Protein AF-A0A8T4R2M8-F1 (afdb_monomer_lite)

Radius of gyration: 20.18 Å; chains: 1; bounding box: 50×47×53 Å

Foldseek 3Di:
DDWDDQPPFIAAADDPVLLVVLVVVVVVVVVVLLVVQQPDWFAFPVGDIDGRSRLLVVLVCLVVQQPDVDVDRQALVNLVRSLVRLVVVCVVPVLQLVSLLSNLLNLLSNLVVLLCVLLVCLLCCVPDPVSVVSLVVSLVSLVSSLVSLVSSLVSLVVVLVPDDPSNVQSCLQVVLSSLLSNLLSLLVSLLSLQSSHNDPVRCPPPVNLVSSVVSLVSSLVSLRCCRVPGHHSHPLSVLVSLLSNLSSQLSVWDVCLVVSLSSLVVSCVPNPPDPSSVVSNVLSVVRNPDPPRDPVSSND

Sequence (300 aa):
MHTLTFIDLEARVLDEPEKEKAIKLIIAEADKRTEQMRSITLHTNKGDIVDGAEIFVIAQGIDDTLNSYSPKPFEFEGVLTTVDVMNQLAQLDPAFYDYPFLNGKNLLAAVEIKEIEVINNRENLSTDNNLIYLKKRILGCYDEIENYLKKATELFDKFTDSLDEEGKELMKTYRTRIKSSLAQMYRRKAFFTLRSTPTPEEATQLENLAEILKLTRISVDLHREIFQNEIFLDDYEAAGTLANLANALKMYGAQDGMKGLKYYEEAKKICGPHPFIEEGIAVYKILSSSDDNSYMGLLH

pLDDT: mean 88.22, std 12.83, range [39.22, 98.62]

Secondary structure (DSSP, 8-state):
-EEEEETTEEEEE--HHHHHHHHHHHHHHHHHHHHHHTT-EEE-TT--EEEHHHHHHHHHHHHHHHHTT-SSPPPHHHHHHHHHHHHHHHHHSTT-THHHHHHHHHHHHHHHHHHHHHHHTGGGTTT-HHHHHHHHHHHHHHHHHHHHHHHHHHHHHHHHHTS-HHHHHHHHHHHHHHHHHHHHHHHHHHHHHHHT-SSHHHHTSHHHHHHHHHHHHHHHHHHHHHHHH--BSSHHHHHHHHHHHHHHGGGG-HHHHHHHHHHHHHHHHHH-S-HHHHHHHHHHHHHHH-S--SGGGG--

Structure (mmCIF, N/CA/C/O backbone):
data_AF-A0A8T4R2M8-F1
#
_entry.id   AF-A0A8T4R2M8-F1
#
loop_
_atom_site.group_PDB
_atom_site.id
_atom_site.type_symbol
_atom_site.label_atom_id
_atom_site.label_alt_id
_atom_site.label_comp_id
_atom_site.label_asym_id
_atom_site.label_entity_id
_atom_site.label_seq_id
_atom_site.pdbx_PDB_ins_code
_atom_site.Cartn_x
_atom_site.Cartn_y
_atom_site.Cartn_z
_atom_site.occupancy
_atom_site.B_iso_or_equiv
_atom_site.auth_seq_id
_atom_site.auth_comp_id
_atom_site.auth_asym_id
_atom_site.auth_atom_id
_atom_site.pdbx_PDB_model_num
ATOM 1 N N . MET A 1 1 ? -20.909 -12.136 5.544 1.00 94.56 1 MET A N 1
ATOM 2 C CA . MET A 1 1 ? -19.719 -12.196 4.685 1.00 94.56 1 MET A CA 1
ATOM 3 C C . MET A 1 1 ? -20.023 -13.108 3.516 1.00 94.56 1 MET A C 1
ATOM 5 O O . MET A 1 1 ? -20.695 -14.122 3.713 1.00 94.56 1 MET A O 1
ATOM 9 N N . HIS A 1 2 ? -19.491 -12.810 2.336 1.00 96.69 2 HIS A N 1
ATOM 10 C CA . HIS A 1 2 ? -19.584 -13.672 1.161 1.00 96.69 2 HIS A CA 1
ATOM 11 C C . HIS A 1 2 ? -18.201 -13.911 0.537 1.00 96.69 2 HIS A C 1
ATOM 13 O O . HIS A 1 2 ? -17.205 -13.310 0.940 1.00 96.69 2 HIS A O 1
ATOM 19 N N . THR A 1 3 ? -18.131 -14.833 -0.425 1.00 97.50 3 THR A N 1
ATOM 20 C CA . THR A 1 3 ? -16.883 -15.206 -1.100 1.00 97.50 3 THR A CA 1
ATOM 21 C C . THR A 1 3 ? -16.969 -14.879 -2.582 1.00 97.50 3 THR A C 1
ATOM 23 O O . THR A 1 3 ? -17.897 -15.321 -3.261 1.00 97.50 3 THR A O 1
ATOM 26 N N . LEU A 1 4 ? -15.975 -14.155 -3.093 1.00 96.56 4 LEU A N 1
ATOM 27 C CA . LEU A 1 4 ? -15.722 -14.014 -4.523 1.00 96.56 4 LEU A CA 1
ATOM 28 C C . LEU A 1 4 ? -14.663 -15.031 -4.948 1.00 96.56 4 LEU A C 1
ATOM 30 O O . LEU A 1 4 ? -13.646 -15.193 -4.277 1.00 96.56 4 LEU A O 1
ATOM 34 N N . THR A 1 5 ? -14.874 -15.694 -6.080 1.00 96.38 5 THR A N 1
ATOM 35 C CA . THR A 1 5 ? -13.911 -16.652 -6.637 1.00 96.38 5 THR A CA 1
ATOM 36 C C . THR A 1 5 ? -13.290 -16.082 -7.907 1.00 96.38 5 THR A C 1
ATOM 38 O O . THR A 1 5 ? -13.989 -15.810 -8.882 1.00 96.38 5 THR A O 1
ATOM 41 N N . PHE A 1 6 ? -11.966 -15.946 -7.912 1.00 94.25 6 PHE A N 1
ATOM 42 C CA . PHE A 1 6 ? -11.162 -15.455 -9.027 1.00 94.25 6 PHE A CA 1
ATOM 43 C C . PHE A 1 6 ? -10.222 -16.549 -9.530 1.00 94.25 6 PHE A C 1
ATOM 45 O O . PHE A 1 6 ? -9.089 -16.642 -9.073 1.00 94.25 6 PHE A O 1
ATOM 52 N N . ILE A 1 7 ? -10.650 -17.340 -10.516 1.00 90.69 7 ILE A N 1
ATOM 53 C CA . ILE A 1 7 ? -9.833 -18.388 -11.162 1.00 90.69 7 ILE A CA 1
ATOM 54 C C . ILE A 1 7 ? -9.325 -19.453 -10.168 1.00 90.69 7 ILE A C 1
ATOM 56 O O . ILE A 1 7 ? -9.927 -20.517 -10.066 1.00 90.69 7 ILE A O 1
ATOM 60 N N . ASP A 1 8 ? -8.209 -19.181 -9.488 1.00 92.38 8 ASP A N 1
ATOM 61 C CA . ASP A 1 8 ? -7.501 -19.996 -8.497 1.00 92.38 8 ASP A CA 1
ATOM 62 C C . ASP A 1 8 ? -7.351 -19.298 -7.126 1.00 92.38 8 ASP A C 1
ATOM 64 O O . ASP A 1 8 ? -6.645 -19.806 -6.255 1.00 92.38 8 ASP A O 1
ATOM 68 N N . LEU A 1 9 ? -8.016 -18.157 -6.919 1.00 95.75 9 LEU A N 1
ATOM 69 C CA . LEU A 1 9 ? -8.050 -17.399 -5.667 1.00 95.75 9 LEU A CA 1
ATOM 70 C C . LEU A 1 9 ? -9.485 -17.239 -5.158 1.00 95.75 9 LEU A C 1
ATOM 72 O O . LEU A 1 9 ? -10.434 -17.149 -5.936 1.00 95.75 9 LEU A O 1
ATOM 76 N N . GLU A 1 10 ? -9.629 -17.140 -3.842 1.00 96.75 10 GLU A N 1
ATOM 77 C CA . GLU A 1 10 ? -10.885 -16.801 -3.176 1.00 96.75 10 GLU A CA 1
ATOM 78 C C . GLU A 1 10 ? -10.678 -15.532 -2.350 1.00 96.75 10 GLU A C 1
ATOM 80 O O . GLU A 1 10 ? -9.640 -15.360 -1.717 1.00 96.75 10 GLU A O 1
ATOM 85 N N . ALA A 1 11 ? -11.653 -14.630 -2.376 1.00 97.56 11 ALA A N 1
ATOM 86 C CA . ALA A 1 11 ? -11.673 -13.419 -1.573 1.00 97.56 11 ALA A CA 1
ATOM 87 C C . ALA A 1 11 ? -12.873 -13.469 -0.635 1.00 97.56 11 ALA A C 1
ATOM 89 O O . ALA A 1 11 ? -14.011 -13.593 -1.086 1.00 97.56 11 ALA A O 1
ATOM 90 N N . ARG A 1 12 ? -12.623 -13.365 0.670 1.00 98.12 12 ARG A N 1
ATOM 91 C CA . ARG A 1 12 ? -13.675 -13.208 1.678 1.00 98.12 12 ARG A CA 1
ATOM 92 C C . ARG A 1 12 ? -14.003 -11.730 1.811 1.00 98.12 12 ARG A C 1
ATOM 94 O O . ARG A 1 12 ? -13.102 -10.945 2.090 1.00 98.12 12 ARG A O 1
ATOM 101 N N . VAL A 1 13 ? -15.259 -11.360 1.615 1.00 98.06 13 VAL A N 1
ATOM 102 C CA . VAL A 1 13 ? -15.710 -9.968 1.557 1.00 98.06 13 VAL A CA 1
ATOM 103 C C . VAL A 1 13 ? -16.811 -9.740 2.587 1.00 98.06 13 VAL A C 1
ATOM 105 O O . VAL A 1 13 ? -17.725 -10.560 2.717 1.00 98.06 13 VAL A O 1
ATOM 108 N N . LEU A 1 14 ? -16.717 -8.647 3.344 1.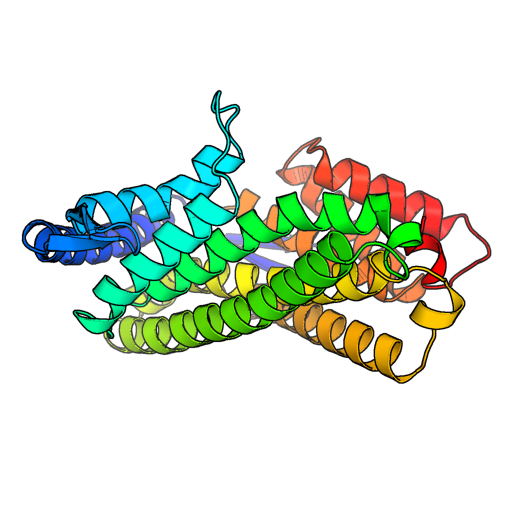00 96.69 14 LEU A N 1
ATOM 109 C CA . LEU A 1 14 ? -17.755 -8.277 4.305 1.00 96.69 14 LEU A CA 1
ATOM 110 C C . LEU A 1 14 ? -19.086 -7.973 3.607 1.00 96.69 14 LEU A C 1
ATOM 112 O O . LEU A 1 14 ? -19.121 -7.330 2.562 1.00 96.69 14 LEU A O 1
ATOM 116 N N . ASP A 1 15 ? -20.190 -8.382 4.232 1.00 96.31 15 ASP A N 1
ATOM 117 C CA . ASP A 1 15 ? -21.511 -7.876 3.850 1.00 96.31 15 ASP A CA 1
ATOM 118 C C . ASP A 1 15 ? -21.766 -6.523 4.533 1.00 96.31 15 ASP A C 1
ATOM 120 O O . ASP A 1 15 ? -21.151 -6.209 5.555 1.00 96.31 15 ASP A O 1
ATOM 124 N N . GLU A 1 16 ? -22.725 -5.737 4.033 1.00 94.38 16 GLU A N 1
ATOM 125 C CA . GLU A 1 16 ? -23.017 -4.382 4.541 1.00 94.38 16 GLU A CA 1
ATOM 126 C C . GLU A 1 16 ? -23.122 -4.271 6.080 1.00 94.38 16 GLU A C 1
ATOM 128 O O . GLU A 1 16 ? -22.469 -3.397 6.656 1.00 94.38 16 GLU A O 1
ATOM 133 N N . PRO A 1 17 ? -23.830 -5.164 6.808 1.00 95.44 17 PRO A N 1
ATOM 134 C CA . PRO A 1 17 ? -23.895 -5.068 8.268 1.00 95.44 17 PRO A CA 1
ATOM 135 C C . PRO A 1 17 ? -22.541 -5.266 8.964 1.00 95.44 17 PRO A C 1
ATOM 137 O O . PRO A 1 17 ? -22.279 -4.662 10.004 1.00 95.44 17 PRO A O 1
ATOM 140 N N . GLU A 1 18 ? -21.680 -6.128 8.425 1.00 95.31 18 GLU A N 1
ATOM 141 C CA . GLU A 1 18 ? -20.342 -6.378 8.968 1.00 95.31 18 GLU A CA 1
ATOM 142 C C . GLU A 1 18 ? -19.392 -5.239 8.602 1.00 95.31 18 GLU A C 1
ATOM 144 O O . GLU A 1 18 ? -18.617 -4.795 9.448 1.00 95.31 18 GLU A O 1
ATOM 149 N N . LYS A 1 19 ? -19.497 -4.719 7.374 1.00 93.75 19 LYS A N 1
ATOM 150 C CA . LYS A 1 19 ? -18.764 -3.541 6.905 1.00 93.75 19 LYS A CA 1
ATOM 151 C C . LYS A 1 19 ? -19.036 -2.337 7.802 1.00 93.75 19 LYS A C 1
ATOM 153 O O . LYS A 1 19 ? -18.095 -1.705 8.278 1.00 93.75 19 LYS A O 1
ATOM 158 N N . GLU A 1 20 ? -20.301 -2.060 8.121 1.00 94.69 20 GLU A N 1
ATOM 159 C CA . GLU A 1 20 ? -20.659 -0.994 9.062 1.00 94.69 20 GLU A CA 1
ATOM 160 C C . GLU A 1 20 ? -20.037 -1.194 10.450 1.00 94.69 20 GLU A C 1
ATOM 162 O O . GLU A 1 20 ? -19.581 -0.228 11.068 1.00 94.69 20 GLU A O 1
ATOM 167 N N . LYS A 1 21 ? -20.019 -2.431 10.964 1.00 95.44 21 LYS A N 1
ATOM 168 C CA . LYS A 1 21 ? -19.393 -2.745 12.257 1.00 95.44 21 LYS A CA 1
ATOM 169 C C . LYS A 1 21 ? -17.881 -2.531 12.216 1.00 95.44 21 LYS A C 1
ATOM 171 O O . LYS A 1 21 ? -17.346 -1.887 13.116 1.00 95.44 21 LYS A O 1
ATOM 176 N N . ALA A 1 22 ? -17.209 -3.022 11.175 1.00 93.69 22 ALA A N 1
ATOM 177 C CA . ALA A 1 22 ? -15.771 -2.849 10.987 1.00 93.69 22 ALA A CA 1
ATOM 178 C C . ALA A 1 22 ? -15.395 -1.359 10.919 1.00 93.69 22 ALA A C 1
ATOM 180 O O . ALA A 1 22 ? -14.506 -0.908 11.639 1.00 93.69 22 ALA A O 1
ATOM 181 N N . ILE A 1 23 ? -16.136 -0.568 10.134 1.00 92.81 23 ILE A N 1
ATOM 182 C CA . ILE A 1 23 ? -15.933 0.884 10.025 1.00 92.81 23 ILE A CA 1
ATOM 183 C C . ILE A 1 23 ? -16.131 1.571 11.381 1.00 92.81 23 ILE A C 1
ATOM 185 O O . ILE A 1 23 ? -15.306 2.393 11.773 1.00 92.81 23 ILE A O 1
ATOM 189 N N . LYS A 1 24 ? -17.180 1.216 12.135 1.00 94.00 24 LYS A N 1
ATOM 190 C CA . LYS A 1 24 ? -17.418 1.774 13.479 1.00 94.00 24 LYS A CA 1
ATOM 191 C C . LYS A 1 24 ? -16.275 1.468 14.449 1.00 94.00 24 LYS A C 1
ATOM 193 O O . LYS A 1 24 ? -15.917 2.348 15.223 1.00 94.00 24 LYS A O 1
ATOM 198 N N . LEU A 1 25 ? -15.693 0.267 14.403 1.00 91.69 25 LEU A N 1
ATOM 199 C CA . LEU A 1 25 ? -14.539 -0.095 15.238 1.00 91.69 25 LEU A CA 1
ATOM 200 C C . LEU A 1 25 ? -13.306 0.755 14.906 1.00 91.69 25 LEU A C 1
ATOM 202 O O . LEU A 1 25 ? -12.660 1.273 15.816 1.00 91.69 25 LEU A O 1
ATOM 206 N N . ILE A 1 26 ? -13.016 0.943 13.615 1.00 89.56 26 ILE A N 1
ATOM 207 C CA . ILE A 1 26 ? -11.894 1.772 13.147 1.00 89.56 26 ILE A CA 1
ATOM 208 C C . ILE A 1 26 ? -12.091 3.234 13.572 1.00 89.56 26 ILE A C 1
ATOM 210 O O . ILE A 1 26 ? -11.186 3.831 14.153 1.00 89.56 26 ILE A O 1
ATOM 214 N N . ILE A 1 27 ? -13.282 3.794 13.329 1.00 89.81 27 ILE A N 1
ATOM 215 C CA . ILE A 1 27 ? -13.613 5.179 13.694 1.00 89.81 27 ILE A CA 1
ATOM 216 C C . ILE A 1 27 ? -13.523 5.375 15.207 1.00 89.81 27 ILE A C 1
ATOM 218 O O . ILE A 1 27 ? -12.931 6.349 15.651 1.00 89.81 27 ILE A O 1
ATOM 222 N N . ALA A 1 28 ? -14.045 4.446 16.011 1.00 90.31 28 ALA A N 1
ATOM 223 C CA . ALA A 1 28 ? -14.026 4.582 17.465 1.00 90.31 28 ALA A CA 1
ATOM 224 C C . ALA A 1 28 ? -12.599 4.650 18.039 1.00 90.31 28 ALA A C 1
ATOM 226 O O . ALA A 1 28 ? -12.343 5.447 18.945 1.00 90.31 28 ALA A O 1
ATOM 227 N N . GLU A 1 29 ? -11.663 3.843 17.522 1.00 89.06 29 GLU A N 1
ATOM 228 C CA . GLU A 1 29 ? -10.258 3.934 17.941 1.00 89.06 29 GLU A CA 1
ATOM 229 C C . GLU A 1 29 ? -9.625 5.244 17.450 1.00 89.06 29 GLU A C 1
ATOM 231 O O . GLU A 1 29 ? -8.977 5.933 18.239 1.00 89.06 29 GLU A O 1
ATOM 236 N N . ALA A 1 30 ? -9.858 5.641 16.194 1.00 87.56 30 ALA A N 1
ATOM 237 C CA . ALA A 1 30 ? -9.333 6.894 15.648 1.00 87.56 30 ALA A CA 1
ATOM 238 C C . ALA A 1 30 ? -9.856 8.136 16.396 1.00 87.56 30 ALA A C 1
ATOM 240 O O . ALA A 1 30 ? -9.069 9.022 16.726 1.00 87.56 30 ALA A O 1
ATOM 241 N N . ASP A 1 31 ? -11.146 8.195 16.730 1.00 88.56 31 ASP A N 1
ATOM 242 C CA . ASP A 1 31 ? -11.770 9.297 17.474 1.00 88.56 31 ASP A CA 1
ATOM 243 C C . ASP A 1 31 ? -11.180 9.425 18.880 1.00 88.56 31 ASP A C 1
ATOM 245 O O . ASP A 1 31 ? -10.817 10.519 19.323 1.00 88.56 31 ASP A O 1
ATOM 249 N N . LYS A 1 32 ? -11.020 8.291 19.573 1.00 88.31 32 LYS A N 1
ATOM 250 C CA . LYS A 1 32 ? -10.408 8.245 20.905 1.00 88.31 32 LYS A CA 1
ATOM 251 C C . LYS A 1 32 ? -8.997 8.829 20.892 1.00 88.31 32 LYS A C 1
ATOM 253 O O . LYS A 1 32 ? -8.631 9.549 21.821 1.00 88.31 32 LYS A O 1
ATOM 258 N N . ARG A 1 33 ? -8.207 8.519 19.861 1.00 88.38 33 ARG A N 1
ATOM 259 C CA . ARG A 1 33 ? -6.848 9.053 19.693 1.00 88.38 33 ARG A CA 1
ATOM 260 C C . ARG A 1 33 ? -6.867 10.514 19.267 1.00 88.38 33 ARG A C 1
ATOM 262 O O . ARG A 1 33 ? -6.133 11.312 19.834 1.00 88.38 33 ARG A O 1
ATOM 269 N N . THR A 1 34 ? -7.753 10.892 18.353 1.00 86.75 34 THR A N 1
ATOM 270 C CA . THR A 1 34 ? -7.871 12.270 17.854 1.00 86.75 34 THR A CA 1
ATOM 271 C C . THR A 1 34 ? -8.192 13.253 18.981 1.00 86.75 34 THR A C 1
ATOM 273 O O . THR A 1 34 ? -7.596 14.325 19.042 1.00 86.75 34 THR A O 1
ATOM 276 N N . GLU A 1 35 ? -9.062 12.891 19.930 1.00 85.75 35 GLU A N 1
ATOM 277 C CA . GLU A 1 35 ? -9.342 13.742 21.097 1.00 85.75 35 GLU A CA 1
ATOM 278 C C . GLU A 1 35 ? -8.093 13.959 21.972 1.00 85.75 35 GLU A C 1
ATOM 280 O O . GLU A 1 35 ? -7.867 15.062 22.463 1.00 85.75 35 GLU A O 1
ATOM 285 N N . GLN A 1 36 ? -7.229 12.945 22.107 1.00 87.44 36 GLN A N 1
ATOM 286 C CA . GLN A 1 36 ? -5.947 13.076 22.816 1.00 87.44 36 GLN A CA 1
ATOM 287 C C . GLN A 1 36 ? -4.974 14.009 22.077 1.00 87.44 36 GLN A C 1
ATOM 289 O O . GLN A 1 36 ? -4.158 14.678 22.713 1.00 87.44 36 GLN A O 1
ATOM 294 N N . MET A 1 37 ? -5.071 14.084 20.746 1.00 91.00 37 MET A N 1
ATOM 295 C CA . MET A 1 37 ? -4.197 14.914 19.914 1.00 91.00 37 MET A CA 1
ATOM 296 C C . MET A 1 37 ? -4.543 16.409 19.953 1.00 91.00 37 MET A C 1
ATOM 298 O O . MET A 1 37 ? -3.647 17.224 19.753 1.00 91.00 37 MET A O 1
ATOM 302 N N . ARG A 1 38 ? -5.791 16.792 20.263 1.00 85.69 38 ARG A N 1
ATOM 303 C CA . ARG A 1 38 ? -6.261 18.201 20.267 1.00 85.69 38 ARG A CA 1
ATOM 304 C C . ARG A 1 38 ? -5.548 19.121 21.260 1.00 85.69 38 ARG A C 1
ATOM 306 O O . ARG A 1 38 ? -5.683 20.337 21.194 1.00 85.69 38 ARG A O 1
ATOM 313 N N . SER A 1 39 ? -4.838 18.551 22.231 1.00 85.25 39 SER A N 1
ATOM 314 C CA . SER A 1 39 ? -4.023 19.308 23.189 1.00 85.25 39 SER A CA 1
ATOM 315 C C . SER A 1 39 ? -2.528 19.285 22.869 1.00 85.25 39 SER A C 1
ATOM 317 O O . SER A 1 39 ? -1.732 19.813 23.645 1.00 85.25 39 SER A O 1
ATOM 319 N N . ILE A 1 40 ? -2.127 18.638 21.774 1.00 92.25 40 ILE A N 1
ATOM 320 C CA . ILE A 1 40 ? -0.725 18.458 21.411 1.00 92.25 40 ILE A CA 1
ATOM 321 C C . ILE A 1 40 ? -0.325 19.547 20.421 1.00 92.25 40 ILE A C 1
ATOM 323 O O . ILE A 1 40 ? -0.826 19.617 19.303 1.00 92.25 40 ILE A O 1
ATOM 327 N N . THR A 1 41 ? 0.630 20.374 20.833 1.00 92.50 41 THR A N 1
ATOM 328 C CA . THR A 1 41 ? 1.304 21.337 19.962 1.00 92.50 41 THR A CA 1
ATOM 329 C C . THR A 1 41 ? 2.584 20.724 19.411 1.00 92.50 41 THR A C 1
ATOM 331 O O . THR A 1 41 ? 3.431 20.260 20.176 1.00 92.50 41 THR A O 1
ATOM 334 N N . LEU A 1 42 ? 2.727 20.743 18.090 1.00 92.25 42 LEU A N 1
ATOM 335 C CA . LEU A 1 42 ? 3.882 20.220 17.367 1.00 92.25 42 LEU A CA 1
ATOM 336 C C . LEU A 1 42 ? 4.584 21.333 16.597 1.00 92.25 42 LEU A C 1
ATOM 338 O O . LEU A 1 42 ? 4.026 22.412 16.387 1.00 92.25 42 LEU A O 1
ATOM 342 N N . HIS A 1 43 ? 5.803 21.046 16.147 1.00 91.12 43 HIS A N 1
ATOM 343 C CA . HIS A 1 43 ? 6.617 22.013 15.422 1.00 91.12 43 HIS A CA 1
ATOM 344 C C . HIS A 1 43 ? 7.127 21.445 14.102 1.00 91.12 43 HIS A C 1
ATOM 346 O O . HIS A 1 43 ? 7.676 20.344 14.059 1.00 91.12 43 HIS A O 1
ATOM 352 N N . THR A 1 44 ? 6.999 22.213 13.021 1.00 88.56 44 THR A N 1
ATOM 353 C CA . THR A 1 44 ? 7.678 21.888 11.762 1.00 88.56 44 THR A CA 1
ATOM 354 C C . THR A 1 44 ? 9.177 22.166 11.883 1.00 88.56 44 THR A C 1
ATOM 356 O O . THR A 1 44 ? 9.636 22.919 12.745 1.00 88.56 44 THR A O 1
ATOM 359 N N . ASN A 1 45 ? 9.963 21.620 10.957 1.00 80.94 45 ASN A N 1
ATOM 360 C CA . ASN A 1 45 ? 11.385 21.949 10.808 1.00 80.94 45 ASN A CA 1
ATOM 361 C C . ASN A 1 45 ? 11.647 23.443 10.505 1.00 80.94 45 ASN A C 1
ATOM 363 O O . ASN A 1 45 ? 12.757 23.927 10.722 1.00 80.94 45 ASN A O 1
ATOM 367 N N . LYS A 1 46 ? 10.633 24.181 10.034 1.00 84.38 46 LYS A N 1
ATOM 368 C CA . LYS A 1 46 ? 10.670 25.633 9.798 1.00 84.38 46 LYS A CA 1
ATOM 369 C C . LYS A 1 46 ? 10.257 26.453 11.025 1.00 84.38 46 LYS A C 1
ATO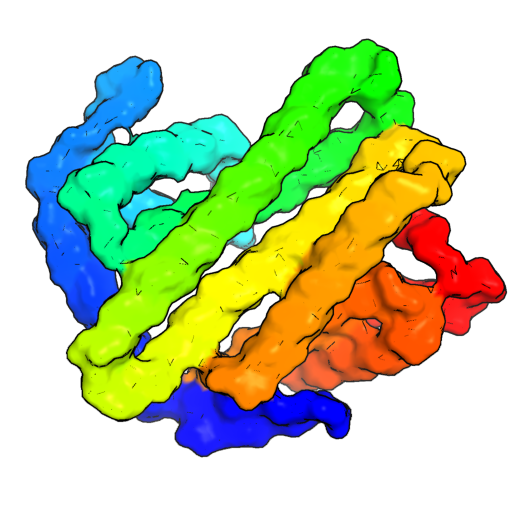M 371 O O . LYS A 1 46 ? 10.342 27.677 10.987 1.00 84.38 46 LYS A O 1
ATOM 376 N N . GLY A 1 47 ? 9.863 25.790 12.114 1.00 85.62 47 GLY A N 1
ATOM 377 C CA . GLY A 1 47 ? 9.438 26.420 13.363 1.00 85.62 47 GLY A CA 1
ATOM 378 C C . GLY A 1 47 ? 7.954 26.787 13.413 1.00 85.62 47 GLY A C 1
ATOM 379 O O . GLY A 1 47 ? 7.527 27.391 14.397 1.00 85.62 47 GLY A O 1
ATOM 380 N N . ASP A 1 48 ? 7.169 26.418 12.396 1.00 88.00 48 ASP A N 1
ATOM 381 C CA . ASP A 1 48 ? 5.722 26.629 12.406 1.00 88.00 48 ASP A CA 1
ATOM 382 C C . ASP A 1 48 ? 5.069 25.732 13.456 1.00 88.00 48 ASP A C 1
ATOM 384 O O . ASP A 1 48 ? 5.514 24.608 13.697 1.00 88.00 48 ASP A O 1
ATOM 388 N N . ILE A 1 49 ? 4.006 26.237 14.072 1.00 89.31 49 ILE A N 1
ATOM 389 C CA . ILE A 1 49 ? 3.230 25.508 15.069 1.00 89.31 49 ILE A CA 1
ATOM 390 C C . ILE A 1 49 ? 2.072 24.802 14.371 1.00 89.31 49 ILE A C 1
ATOM 392 O O . ILE A 1 49 ? 1.346 25.433 13.606 1.00 89.31 49 ILE A O 1
ATOM 396 N N . VAL A 1 50 ? 1.892 23.515 14.665 1.00 89.38 50 VAL A N 1
ATOM 397 C CA . VAL A 1 50 ? 0.821 22.688 14.095 1.00 89.38 50 VAL A CA 1
ATOM 398 C C . VAL A 1 50 ? 0.078 21.963 15.213 1.00 89.38 50 VAL A C 1
ATOM 400 O O . VAL A 1 50 ? 0.698 21.489 16.170 1.00 89.38 50 VAL A O 1
ATOM 403 N N . ASP A 1 51 ? -1.246 21.886 15.100 1.00 92.56 51 ASP A N 1
ATOM 404 C CA . ASP A 1 51 ? -2.086 21.100 16.002 1.00 92.56 51 ASP A CA 1
ATOM 405 C C . ASP A 1 51 ? -1.991 19.599 15.679 1.00 92.56 51 ASP A C 1
ATOM 407 O O . ASP A 1 51 ? -1.986 19.187 14.516 1.00 92.56 51 ASP A O 1
ATOM 411 N N . GLY A 1 52 ? -1.903 18.766 16.718 1.00 91.56 52 GLY A N 1
ATOM 412 C CA . GLY A 1 52 ? -1.771 17.319 16.568 1.00 91.56 52 GLY A CA 1
ATOM 413 C C . GLY A 1 52 ? -2.955 16.659 15.855 1.00 91.56 52 GLY A C 1
ATOM 414 O O . GLY A 1 52 ? -2.758 15.761 15.037 1.00 91.56 52 GLY A O 1
ATOM 415 N N . ALA A 1 53 ? -4.187 17.095 16.128 1.00 91.38 53 ALA A N 1
ATOM 416 C CA . ALA A 1 53 ? -5.360 16.546 15.455 1.00 91.38 53 ALA A CA 1
ATOM 417 C C . ALA A 1 53 ? -5.437 17.043 14.004 1.00 91.38 53 ALA A C 1
ATOM 419 O O . ALA A 1 53 ? -5.776 16.271 13.108 1.00 91.38 53 ALA A O 1
ATOM 420 N N . GLU A 1 54 ? -5.070 18.302 13.754 1.00 90.06 54 GLU A N 1
ATOM 421 C CA . GLU A 1 54 ? -5.001 18.859 12.400 1.00 90.06 54 GLU A CA 1
ATOM 422 C C . GLU A 1 54 ? -4.015 18.087 11.515 1.00 90.06 54 GLU A C 1
ATOM 424 O O . GLU A 1 54 ? -4.383 17.668 10.416 1.00 90.06 54 GLU A O 1
ATOM 429 N N . ILE A 1 55 ? -2.787 17.832 11.988 1.00 91.50 55 ILE A N 1
ATOM 430 C CA . ILE A 1 55 ? -1.803 17.103 11.175 1.00 91.50 55 ILE A CA 1
ATOM 431 C C . ILE A 1 55 ? -2.224 15.654 10.916 1.00 91.50 55 ILE A C 1
ATOM 433 O O . ILE A 1 55 ? -1.980 15.138 9.826 1.00 91.50 55 ILE A O 1
ATOM 437 N N . PHE A 1 56 ? -2.893 15.011 11.877 1.00 92.50 56 PHE A N 1
ATOM 438 C CA . PHE A 1 56 ? -3.420 13.661 11.705 1.00 92.50 56 PHE A CA 1
ATOM 439 C C . PHE A 1 56 ? -4.507 13.617 10.624 1.00 92.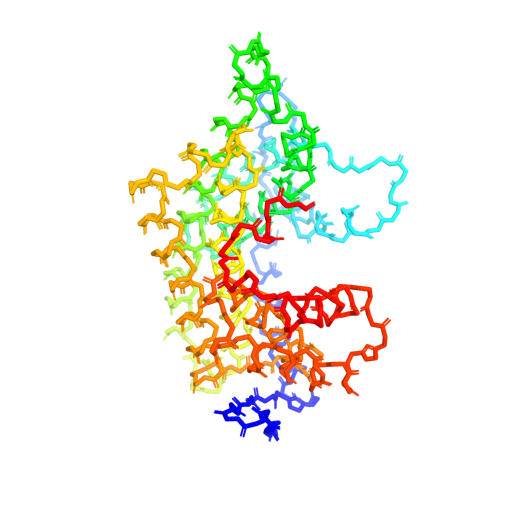50 56 PHE A C 1
ATOM 441 O O . PHE A 1 56 ? -4.442 12.782 9.722 1.00 92.50 56 PHE A O 1
ATOM 448 N N . VAL A 1 57 ? -5.445 14.569 10.639 1.00 89.50 57 VAL A N 1
ATOM 449 C CA . VAL A 1 57 ? -6.480 14.699 9.600 1.00 89.50 57 VAL A CA 1
ATOM 450 C C . VAL A 1 57 ? -5.862 15.001 8.233 1.00 89.50 57 VAL A C 1
ATOM 452 O O . VAL A 1 57 ? -6.254 14.396 7.234 1.00 89.50 57 VAL A O 1
ATOM 455 N N . ILE A 1 58 ? -4.856 15.883 8.172 1.00 88.94 58 ILE A N 1
ATOM 456 C CA . ILE A 1 58 ? -4.099 16.135 6.937 1.00 88.94 58 ILE A CA 1
ATOM 457 C C . ILE A 1 58 ? -3.481 14.828 6.431 1.00 88.94 58 ILE A C 1
ATOM 459 O O . ILE A 1 58 ? -3.645 14.492 5.261 1.00 88.94 58 ILE A O 1
ATOM 463 N N . ALA A 1 59 ? -2.818 14.063 7.303 1.00 91.00 59 ALA A N 1
ATOM 464 C CA . ALA A 1 59 ? -2.194 12.798 6.934 1.00 91.00 59 ALA A CA 1
ATOM 465 C C . ALA A 1 59 ? -3.210 11.765 6.418 1.00 91.00 59 ALA A C 1
ATOM 467 O O . ALA A 1 59 ? -2.895 11.033 5.482 1.00 91.00 59 ALA A O 1
ATOM 468 N N . GLN A 1 60 ? -4.425 11.721 6.965 1.00 89.31 60 GLN A N 1
ATOM 469 C CA . GLN A 1 60 ? -5.496 10.858 6.456 1.00 89.31 60 GLN A CA 1
ATOM 470 C C . GLN A 1 60 ? -5.964 11.269 5.049 1.00 89.31 60 GLN A C 1
ATOM 472 O O . GLN A 1 60 ? -6.256 10.400 4.227 1.00 89.31 60 GLN A O 1
ATOM 477 N N . GLY A 1 61 ? -5.996 12.575 4.761 1.00 83.94 61 GLY A N 1
ATOM 478 C CA . GLY A 1 61 ? -6.499 13.141 3.505 1.00 83.94 61 GLY A CA 1
ATOM 479 C C . GLY A 1 61 ? -5.470 13.323 2.381 1.00 83.94 61 GLY A C 1
ATOM 480 O O . GLY A 1 61 ? -5.848 13.760 1.292 1.00 83.94 61 GLY A O 1
ATOM 481 N N . ILE A 1 62 ? -4.181 13.020 2.596 1.00 80.75 62 ILE A N 1
ATOM 482 C CA . ILE A 1 62 ? -3.144 13.205 1.560 1.00 80.75 62 ILE A CA 1
ATOM 483 C C . ILE A 1 62 ? -3.463 12.391 0.304 1.00 80.75 62 ILE A C 1
ATOM 485 O O . ILE A 1 62 ? -3.397 12.933 -0.793 1.00 80.75 62 ILE A O 1
ATOM 489 N N . ASP A 1 63 ? -3.855 11.126 0.448 1.00 65.81 63 ASP A N 1
ATOM 490 C CA . ASP A 1 63 ? -4.166 10.255 -0.692 1.00 65.81 63 ASP A CA 1
ATOM 491 C C . ASP A 1 63 ? -5.353 10.797 -1.514 1.00 65.81 63 ASP A C 1
ATOM 493 O O . ASP A 1 63 ? -5.277 10.905 -2.737 1.00 65.81 63 ASP A O 1
ATOM 497 N N . ASP A 1 64 ? -6.410 11.267 -0.844 1.00 62.25 64 ASP A N 1
ATOM 498 C CA . ASP A 1 64 ? -7.550 11.919 -1.501 1.00 62.25 64 ASP A CA 1
ATOM 499 C C . ASP A 1 64 ? -7.133 13.226 -2.192 1.00 62.25 64 ASP A C 1
ATOM 501 O O . ASP A 1 64 ? -7.646 13.566 -3.256 1.00 62.25 64 ASP A O 1
ATOM 505 N N . THR A 1 65 ? -6.175 13.962 -1.626 1.00 58.22 65 THR A N 1
ATOM 506 C CA . THR A 1 65 ? -5.675 15.235 -2.176 1.00 58.22 65 THR A CA 1
ATOM 507 C C . THR A 1 65 ? -4.713 15.036 -3.351 1.00 58.22 65 THR A C 1
ATOM 509 O O . THR A 1 65 ? -4.665 15.874 -4.248 1.00 58.22 65 THR A O 1
ATOM 512 N N . LEU A 1 66 ? -3.954 13.936 -3.367 1.00 54.62 66 LEU A N 1
ATOM 513 C CA . LEU A 1 66 ? -3.086 13.549 -4.483 1.00 54.62 66 LEU A CA 1
ATOM 5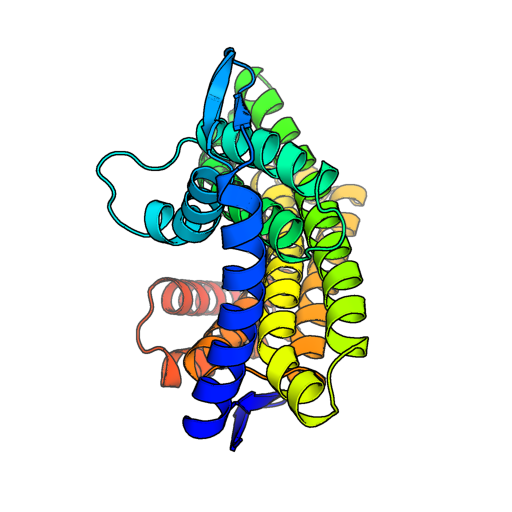14 C C . LEU A 1 66 ? -3.897 12.991 -5.663 1.00 54.62 66 LEU A C 1
ATOM 516 O O . LEU A 1 66 ? -3.529 13.225 -6.813 1.00 54.62 66 LEU A O 1
ATOM 520 N N . ASN A 1 67 ? -5.006 12.297 -5.381 1.00 48.06 67 ASN A N 1
ATOM 521 C CA . ASN A 1 67 ? -5.891 11.713 -6.394 1.00 48.06 67 ASN A CA 1
ATOM 522 C C . ASN A 1 67 ? -7.015 12.659 -6.857 1.00 48.06 67 ASN A C 1
ATOM 524 O O . ASN A 1 67 ? -7.567 12.477 -7.944 1.00 48.06 67 ASN A O 1
ATOM 528 N N . SER A 1 68 ? -7.372 13.673 -6.065 1.00 45.81 68 SER A N 1
ATOM 529 C CA . SER A 1 68 ? -8.260 14.752 -6.502 1.00 45.81 68 SER A CA 1
ATOM 530 C C . SER A 1 68 ? -7.473 15.798 -7.287 1.00 45.81 68 SER A C 1
ATOM 532 O O . SER A 1 68 ? -6.307 16.068 -7.013 1.00 45.81 68 SER A O 1
ATOM 534 N N . TYR A 1 69 ? -8.121 16.427 -8.270 1.00 43.72 69 TYR A N 1
ATOM 535 C CA . TYR A 1 69 ? -7.596 17.594 -8.985 1.00 43.72 69 TYR A CA 1
ATOM 536 C C . TYR A 1 69 ? -7.531 18.826 -8.058 1.00 43.72 69 TYR A C 1
ATOM 538 O O . TYR A 1 69 ? -8.129 19.866 -8.343 1.00 43.72 69 TYR A O 1
ATOM 546 N N . SER A 1 70 ? -6.845 18.718 -6.916 1.00 39.22 70 SER A N 1
ATOM 547 C CA . SER A 1 70 ? -6.503 19.863 -6.087 1.00 39.22 70 SER A CA 1
ATOM 548 C C . SER A 1 70 ? -5.688 20.840 -6.942 1.00 39.22 70 SER A C 1
ATOM 550 O O . SER A 1 70 ? -4.739 20.426 -7.615 1.00 39.22 70 SER A O 1
ATOM 552 N N . PRO A 1 71 ? -6.009 22.147 -6.932 1.00 42.41 71 PRO A N 1
ATOM 553 C CA . PRO A 1 71 ? -5.297 23.144 -7.730 1.00 42.41 71 PRO A CA 1
ATOM 554 C C . PRO A 1 71 ? -3.810 23.274 -7.358 1.00 42.41 71 PRO A C 1
ATOM 556 O O . PRO A 1 71 ? -3.053 23.901 -8.100 1.00 42.41 71 PRO A O 1
ATOM 559 N N . LYS A 1 72 ? -3.381 22.679 -6.234 1.00 52.34 72 LYS A N 1
ATOM 560 C CA . LYS A 1 72 ? -1.976 22.421 -5.910 1.00 52.34 72 LYS A CA 1
ATOM 561 C C . LYS A 1 72 ? -1.845 21.006 -5.327 1.00 52.34 72 LYS A C 1
ATOM 563 O O . LYS A 1 72 ? -2.329 20.794 -4.212 1.00 52.34 72 LYS A O 1
ATOM 568 N N . PRO A 1 73 ? -1.234 20.043 -6.038 1.00 56.97 73 PRO A N 1
ATOM 569 C CA . PRO A 1 73 ? -0.926 18.742 -5.451 1.00 56.97 73 PRO A CA 1
ATOM 570 C C . PRO A 1 73 ? 0.016 18.930 -4.257 1.00 56.97 73 PRO A C 1
ATOM 572 O O . PRO A 1 73 ? 0.825 19.862 -4.248 1.00 56.97 73 PRO A O 1
ATOM 575 N N . PHE A 1 74 ? -0.079 18.058 -3.250 1.00 62.31 74 PHE A N 1
ATOM 576 C CA . PHE A 1 74 ? 0.939 18.007 -2.202 1.00 62.31 74 PHE A CA 1
ATOM 577 C C . PHE A 1 74 ? 2.299 17.764 -2.861 1.00 62.31 74 PHE A C 1
ATOM 579 O O . PHE A 1 74 ? 2.512 16.757 -3.536 1.00 62.31 74 PHE A O 1
ATOM 586 N N . GLU A 1 75 ? 3.218 18.710 -2.693 1.00 77.25 75 GLU A N 1
ATOM 587 C CA . GLU A 1 75 ? 4.585 18.539 -3.163 1.00 77.25 75 GLU A CA 1
ATOM 588 C C . GLU A 1 75 ? 5.296 17.497 -2.295 1.00 77.25 75 GLU A C 1
ATOM 590 O O . GLU A 1 75 ? 4.996 17.344 -1.109 1.00 77.25 75 GLU A O 1
ATOM 595 N N . PHE A 1 76 ? 6.273 16.806 -2.881 1.00 83.12 76 PHE A N 1
ATOM 596 C CA . PHE A 1 76 ? 7.073 15.784 -2.202 1.00 83.12 76 PHE A CA 1
ATOM 597 C C . PHE A 1 76 ? 7.605 16.268 -0.838 1.00 83.12 76 PHE A C 1
ATOM 599 O O . PHE A 1 76 ? 7.433 15.590 0.170 1.00 83.12 76 PHE A O 1
ATOM 606 N N . GLU A 1 77 ? 8.132 17.494 -0.778 1.00 84.12 77 GLU A N 1
ATOM 607 C CA . GLU A 1 77 ? 8.620 18.127 0.458 1.00 84.12 77 GLU A CA 1
ATOM 608 C C . GLU A 1 77 ? 7.516 18.410 1.490 1.00 84.12 77 GLU A C 1
ATOM 610 O O . GLU A 1 77 ? 7.755 18.368 2.700 1.00 84.12 77 GLU A O 1
ATOM 615 N N . GLY A 1 78 ? 6.293 18.680 1.029 1.00 86.75 78 GLY A N 1
ATOM 616 C CA . GLY A 1 78 ? 5.128 18.833 1.897 1.00 86.75 78 GLY A CA 1
ATOM 617 C C . GLY A 1 78 ? 4.800 17.524 2.610 1.00 86.75 78 GLY A C 1
ATOM 618 O O . GLY A 1 78 ? 4.610 17.524 3.823 1.00 86.75 78 GLY A O 1
ATOM 619 N N . VAL A 1 79 ? 4.836 16.401 1.884 1.00 90.06 79 VAL A N 1
ATOM 620 C CA . VAL A 1 79 ? 4.633 15.071 2.477 1.00 90.06 79 VAL A CA 1
ATOM 621 C C . VAL A 1 79 ? 5.747 14.726 3.464 1.00 90.06 79 VAL A C 1
ATOM 623 O O . VAL A 1 79 ? 5.448 14.241 4.552 1.00 90.06 79 VAL A O 1
ATOM 626 N N . LEU A 1 80 ? 7.011 15.024 3.141 1.00 89.81 80 LEU A N 1
ATOM 627 C CA . LEU A 1 80 ? 8.124 14.821 4.079 1.00 89.81 80 LEU A CA 1
ATOM 628 C C . LEU A 1 80 ? 7.927 15.620 5.373 1.00 89.81 80 LEU A C 1
ATOM 630 O O . LEU A 1 80 ? 8.094 15.080 6.462 1.00 89.81 80 LEU A O 1
ATOM 634 N N . THR A 1 81 ? 7.488 16.876 5.260 1.00 90.50 81 THR A N 1
ATOM 635 C CA . THR A 1 81 ? 7.179 17.710 6.429 1.00 90.50 81 THR A CA 1
ATOM 636 C C . THR A 1 81 ? 6.048 17.100 7.261 1.00 90.50 81 THR A C 1
ATOM 638 O O . THR A 1 81 ? 6.155 17.035 8.484 1.00 90.50 81 THR A O 1
ATOM 641 N N . THR A 1 82 ? 4.980 16.608 6.624 1.00 91.75 82 THR A N 1
ATOM 642 C CA . THR A 1 82 ? 3.892 15.919 7.332 1.00 91.75 82 THR A CA 1
ATOM 643 C C . THR A 1 82 ? 4.387 14.666 8.051 1.00 91.75 82 THR A C 1
ATOM 645 O O . THR A 1 82 ? 4.038 14.469 9.210 1.00 91.75 82 THR A O 1
ATOM 648 N N . VAL A 1 83 ? 5.231 13.851 7.412 1.00 94.19 83 VAL A N 1
ATOM 649 C CA . VAL A 1 83 ? 5.818 12.639 8.010 1.00 94.19 83 VAL A CA 1
ATOM 650 C C . VAL A 1 83 ? 6.675 12.980 9.229 1.00 94.19 83 VAL A C 1
ATOM 652 O O . VAL A 1 83 ? 6.537 12.339 10.272 1.00 94.19 83 VAL A O 1
ATOM 655 N N . ASP A 1 84 ? 7.512 14.015 9.137 1.00 93.75 84 ASP A N 1
ATOM 656 C CA . ASP A 1 84 ? 8.355 14.479 10.244 1.00 93.75 84 ASP A CA 1
ATOM 657 C C . ASP A 1 84 ? 7.524 14.935 11.451 1.00 93.75 84 ASP A C 1
ATOM 659 O O . ASP A 1 84 ? 7.849 14.617 12.597 1.00 93.75 84 ASP A O 1
ATOM 663 N N . VAL A 1 85 ? 6.428 15.657 11.210 1.00 94.31 85 VAL A N 1
ATOM 664 C CA . VAL A 1 85 ? 5.523 16.112 12.276 1.00 94.31 85 VAL A CA 1
ATOM 665 C C . VAL A 1 85 ? 4.714 14.940 12.846 1.00 94.31 85 VAL A C 1
ATOM 667 O O . VAL A 1 85 ? 4.609 14.799 14.062 1.00 94.31 85 VAL A O 1
ATOM 670 N N . MET A 1 86 ? 4.219 14.032 12.004 1.00 95.44 86 MET A N 1
ATOM 671 C CA . MET A 1 86 ? 3.539 12.801 12.432 1.00 95.44 86 MET A CA 1
ATOM 672 C C . MET A 1 86 ? 4.448 11.883 13.259 1.00 95.44 86 MET A C 1
ATOM 674 O O . MET A 1 86 ? 3.986 11.222 14.187 1.00 95.44 86 MET A O 1
ATOM 678 N N . ASN A 1 87 ? 5.757 11.869 12.995 1.00 95.88 87 ASN A N 1
ATOM 679 C CA . ASN A 1 87 ? 6.716 11.142 13.828 1.00 95.88 87 ASN A CA 1
ATOM 680 C C . ASN A 1 87 ? 6.810 11.705 15.253 1.00 95.88 87 ASN A C 1
ATOM 682 O O . ASN A 1 87 ? 7.083 10.945 16.181 1.00 95.88 87 ASN A O 1
ATOM 686 N N . GLN A 1 88 ? 6.552 13.000 15.458 1.00 95.31 88 GLN A N 1
ATOM 687 C CA . GLN A 1 88 ? 6.461 13.573 16.805 1.00 95.31 88 GLN A CA 1
ATOM 688 C C . GLN A 1 88 ? 5.219 13.045 17.537 1.00 95.31 88 GLN A C 1
ATOM 690 O O . GLN A 1 88 ? 5.322 12.667 18.703 1.00 95.31 88 GLN A O 1
ATOM 695 N N . LEU A 1 89 ? 4.074 12.913 16.852 1.00 93.12 89 LEU A N 1
ATOM 696 C CA . LEU A 1 89 ? 2.892 12.247 17.421 1.00 93.12 89 LEU A CA 1
ATOM 697 C C . LEU A 1 89 ? 3.180 10.790 17.781 1.00 93.12 89 LEU A C 1
ATOM 699 O O . LEU A 1 89 ? 2.864 10.358 18.887 1.00 93.12 89 LEU A O 1
ATOM 703 N N . ALA A 1 90 ? 3.849 10.057 16.891 1.00 94.50 90 ALA A N 1
ATOM 704 C CA . ALA A 1 90 ? 4.228 8.671 17.139 1.00 94.50 90 ALA A CA 1
ATOM 705 C C . ALA A 1 90 ? 5.191 8.513 18.334 1.00 94.50 90 ALA A C 1
ATOM 707 O O . ALA A 1 90 ? 5.222 7.457 18.956 1.00 94.50 90 ALA A O 1
ATOM 708 N N . GLN A 1 91 ? 5.973 9.537 18.691 1.00 94.50 91 GLN A N 1
ATOM 709 C CA . GLN A 1 91 ? 6.798 9.511 19.907 1.00 94.50 91 GLN A CA 1
ATOM 710 C C . GLN A 1 91 ? 5.970 9.708 21.182 1.00 94.50 91 GLN A C 1
ATOM 712 O O . GLN A 1 91 ? 6.294 9.121 22.215 1.00 94.50 91 GLN A O 1
ATOM 717 N N . LEU A 1 92 ? 4.915 10.522 21.115 1.00 92.69 92 LEU A N 1
ATOM 718 C CA . LEU A 1 92 ? 4.024 10.800 22.244 1.00 92.69 92 LEU A CA 1
ATOM 719 C C . LEU A 1 92 ? 3.029 9.658 22.489 1.00 92.69 92 LEU A C 1
ATOM 721 O O . LEU A 1 92 ? 2.701 9.364 23.638 1.00 92.69 92 LEU A O 1
ATOM 725 N N . ASP A 1 93 ? 2.592 8.987 21.425 1.00 91.69 93 ASP A N 1
ATOM 726 C CA . ASP A 1 93 ? 1.712 7.820 21.474 1.00 91.69 93 ASP A CA 1
ATOM 727 C C . ASP A 1 93 ? 2.226 6.692 20.553 1.00 91.69 93 ASP A C 1
ATOM 729 O O . ASP A 1 93 ? 1.699 6.451 19.464 1.00 91.69 93 ASP A O 1
ATOM 733 N N . PRO A 1 94 ? 3.267 5.957 20.990 1.00 94.31 94 PRO A N 1
ATOM 734 C CA . PRO A 1 94 ? 3.947 4.953 20.167 1.00 94.31 94 PRO A CA 1
ATOM 735 C C . PRO A 1 94 ? 3.151 3.663 19.957 1.00 94.31 94 PRO A C 1
ATOM 737 O O . PRO A 1 94 ? 3.614 2.763 19.253 1.00 94.31 94 PRO A O 1
ATOM 740 N N . ALA A 1 95 ? 1.992 3.528 20.603 1.00 93.50 95 ALA A N 1
ATOM 741 C CA . ALA A 1 95 ? 1.152 2.343 20.499 1.00 93.50 95 ALA A CA 1
ATOM 742 C C . ALA A 1 95 ? 0.174 2.414 19.320 1.00 93.50 95 ALA A C 1
ATOM 744 O O . ALA A 1 95 ? -0.348 1.376 18.913 1.00 93.50 95 ALA A O 1
ATOM 745 N N . PHE A 1 96 ? -0.096 3.607 18.783 1.00 95.25 96 PHE A N 1
ATOM 746 C CA . PHE A 1 96 ? -1.106 3.765 17.748 1.00 95.25 96 PHE A CA 1
ATOM 747 C C . PHE A 1 96 ? -0.545 3.407 16.367 1.00 95.25 96 PHE A C 1
ATOM 749 O O . PHE A 1 96 ? 0.347 4.067 15.836 1.00 95.25 96 PHE A O 1
ATOM 756 N N . TYR A 1 97 ? -1.071 2.324 15.792 1.00 95.31 97 TYR A N 1
ATOM 757 C CA . TYR A 1 97 ? -0.617 1.758 14.519 1.00 95.31 97 TYR A CA 1
ATOM 758 C C . TYR A 1 97 ? -0.851 2.678 13.318 1.00 95.31 97 TYR A C 1
ATOM 760 O O . TYR A 1 97 ? -0.197 2.514 12.287 1.00 95.31 97 TYR A O 1
ATOM 768 N N . ASP A 1 98 ? -1.780 3.628 13.436 1.00 94.94 98 ASP A N 1
ATOM 769 C CA . ASP A 1 98 ? -2.203 4.437 12.303 1.00 94.94 98 ASP A CA 1
ATOM 770 C C . ASP A 1 98 ? -1.158 5.488 11.921 1.00 94.94 98 ASP A C 1
ATOM 772 O O . ASP A 1 98 ? -0.983 5.777 10.743 1.00 94.94 98 ASP A O 1
ATOM 776 N N . TYR A 1 99 ? -0.362 5.985 12.877 1.00 95.81 99 TYR A N 1
ATOM 777 C CA . TYR A 1 99 ? 0.724 6.919 12.564 1.00 95.81 99 TYR A CA 1
ATOM 778 C C . TYR A 1 99 ? 1.759 6.330 11.594 1.00 95.81 99 TYR A C 1
ATOM 780 O O . TYR A 1 99 ? 1.975 6.921 10.533 1.00 95.81 99 TYR A O 1
ATOM 788 N N . PRO A 1 100 ? 2.399 5.174 11.882 1.00 97.69 100 PRO A N 1
ATOM 789 C CA . PRO A 1 100 ? 3.316 4.582 10.920 1.00 97.69 100 PRO A CA 1
ATOM 790 C C . PRO A 1 100 ? 2.591 4.101 9.656 1.00 97.69 100 PRO A C 1
ATOM 792 O O . PRO A 1 100 ? 3.169 4.193 8.578 1.00 97.69 100 PRO A O 1
ATOM 795 N N . PHE A 1 101 ? 1.332 3.649 9.727 1.00 97.19 101 PHE A N 1
ATOM 796 C CA . PHE A 1 101 ? 0.596 3.275 8.515 1.00 97.19 101 PHE A CA 1
ATOM 797 C C . PHE A 1 101 ? 0.424 4.467 7.566 1.00 97.19 101 PHE A C 1
ATOM 799 O O . PHE A 1 101 ? 0.809 4.376 6.399 1.00 97.19 101 PHE A O 1
ATOM 806 N N . LEU A 1 102 ? -0.083 5.595 8.071 1.00 95.81 102 LEU A N 1
ATOM 807 C CA . LEU A 1 102 ? -0.278 6.822 7.302 1.00 95.81 102 LEU A CA 1
ATOM 808 C C . LEU A 1 102 ? 1.052 7.383 6.790 1.00 95.81 102 LEU A C 1
ATOM 810 O O . LEU A 1 102 ? 1.129 7.757 5.624 1.00 95.81 102 LEU A O 1
ATOM 814 N N . ASN A 1 103 ? 2.120 7.372 7.595 1.00 96.62 103 ASN A N 1
ATOM 815 C CA . ASN A 1 103 ? 3.450 7.790 7.134 1.00 96.62 103 ASN A CA 1
ATOM 816 C C . ASN A 1 103 ? 3.943 6.936 5.959 1.00 96.62 103 ASN A C 1
ATOM 818 O O . ASN A 1 103 ? 4.359 7.480 4.935 1.00 96.62 103 ASN A O 1
ATOM 822 N N . GLY A 1 104 ? 3.853 5.607 6.069 1.00 97.00 104 GLY A N 1
ATOM 823 C CA . GLY A 1 104 ? 4.230 4.697 4.988 1.00 97.00 104 GLY A CA 1
ATOM 824 C C . GLY A 1 104 ? 3.371 4.891 3.736 1.00 97.00 104 GLY A C 1
ATOM 825 O O . GLY A 1 104 ? 3.904 4.994 2.632 1.00 97.00 104 GLY A O 1
ATOM 826 N N . LYS A 1 105 ? 2.048 4.997 3.902 1.00 94.56 105 LYS A N 1
ATOM 827 C CA . LYS A 1 105 ? 1.092 5.203 2.806 1.00 94.56 105 LYS A CA 1
ATOM 828 C C . LYS A 1 105 ? 1.329 6.531 2.077 1.00 94.56 105 LYS A C 1
ATOM 830 O O . LYS A 1 105 ? 1.401 6.552 0.851 1.00 94.56 105 LYS A O 1
ATOM 835 N N . ASN A 1 106 ? 1.491 7.626 2.815 1.00 92.94 106 ASN A N 1
ATOM 836 C CA . ASN A 1 106 ? 1.665 8.959 2.240 1.00 92.94 106 ASN A CA 1
ATOM 837 C C . ASN A 1 106 ? 3.011 9.096 1.528 1.00 92.94 106 ASN A C 1
ATOM 839 O O . ASN A 1 106 ? 3.065 9.630 0.422 1.00 92.94 106 ASN A O 1
ATOM 843 N N . LEU A 1 107 ? 4.089 8.554 2.107 1.00 94.12 107 LEU A N 1
ATOM 844 C CA . LEU A 1 107 ? 5.377 8.481 1.418 1.00 94.12 107 LEU A CA 1
ATOM 845 C C . LEU A 1 107 ? 5.285 7.653 0.137 1.00 94.12 107 LEU A C 1
ATOM 847 O O . LEU A 1 107 ? 5.842 8.067 -0.875 1.00 94.12 107 LEU A O 1
ATOM 851 N N . LEU A 1 108 ? 4.571 6.522 0.158 1.00 93.75 108 LEU A N 1
ATOM 852 C CA . LEU A 1 108 ? 4.379 5.675 -1.020 1.00 93.75 108 LEU A CA 1
ATOM 853 C C . LEU A 1 108 ? 3.685 6.431 -2.166 1.00 93.75 108 LEU A C 1
ATOM 855 O O . LEU A 1 108 ? 4.114 6.329 -3.315 1.00 93.75 108 LEU A O 1
ATOM 859 N N . ALA A 1 109 ? 2.662 7.228 -1.854 1.00 88.62 109 ALA A N 1
ATOM 860 C CA . ALA A 1 109 ? 1.984 8.077 -2.833 1.00 88.62 109 ALA A CA 1
ATOM 861 C C . ALA A 1 109 ? 2.870 9.245 -3.318 1.00 88.62 109 ALA A C 1
ATOM 863 O O . ALA A 1 109 ? 2.843 9.620 -4.489 1.00 88.62 109 ALA A O 1
ATOM 864 N N . ALA A 1 110 ? 3.713 9.806 -2.447 1.00 88.44 110 ALA A N 1
ATOM 865 C CA . ALA A 1 110 ? 4.624 10.887 -2.817 1.00 88.44 110 ALA A CA 1
ATOM 866 C C . ALA A 1 110 ? 5.761 10.413 -3.738 1.00 88.44 110 ALA A C 1
ATOM 868 O O . ALA A 1 110 ? 6.097 11.097 -4.710 1.00 88.44 110 ALA A O 1
ATOM 869 N N . VAL A 1 111 ? 6.351 9.241 -3.458 1.00 91.62 111 VAL A N 1
ATOM 870 C CA . VAL A 1 111 ? 7.393 8.674 -4.327 1.00 91.62 111 VAL A CA 1
ATOM 871 C C . VAL A 1 111 ? 6.831 8.317 -5.693 1.00 91.62 111 VAL A C 1
ATOM 873 O O . VAL A 1 111 ? 7.506 8.573 -6.680 1.00 91.62 111 VAL A O 1
ATOM 876 N N . GLU A 1 112 ? 5.588 7.836 -5.779 1.00 87.44 112 GLU A N 1
ATOM 877 C CA . GLU A 1 112 ? 4.930 7.508 -7.048 1.00 87.44 112 GLU A CA 1
ATOM 878 C C . GLU A 1 112 ? 5.006 8.644 -8.071 1.00 87.44 112 GLU A C 1
ATOM 880 O O . GLU A 1 112 ? 5.389 8.430 -9.222 1.00 87.44 112 GLU A O 1
ATOM 885 N N . ILE A 1 113 ? 4.697 9.861 -7.634 1.00 83.38 113 ILE A N 1
ATOM 886 C CA . ILE A 1 113 ? 4.710 11.046 -8.493 1.00 83.38 113 ILE A CA 1
ATOM 887 C C . ILE A 1 113 ? 6.144 11.385 -8.923 1.00 83.38 113 ILE A C 1
ATOM 889 O O . ILE A 1 113 ? 6.383 11.784 -10.064 1.00 83.38 113 ILE A O 1
ATOM 893 N N . LYS A 1 114 ? 7.118 11.205 -8.023 1.00 88.38 114 LYS A N 1
ATOM 894 C CA . LYS A 1 114 ? 8.531 11.529 -8.264 1.00 88.38 114 LYS A CA 1
ATOM 895 C C . LYS A 1 114 ? 9.303 10.466 -9.040 1.00 88.38 114 LYS A C 1
ATOM 897 O O . LYS A 1 114 ? 10.275 10.804 -9.712 1.00 88.38 114 LYS A O 1
ATOM 902 N N . GLU A 1 115 ? 8.861 9.214 -9.023 1.00 92.44 115 GLU A N 1
ATOM 903 C CA . GLU A 1 115 ? 9.451 8.132 -9.815 1.00 92.44 115 GLU A CA 1
ATOM 904 C C . GLU A 1 115 ? 9.460 8.479 -11.311 1.00 92.44 115 GLU A C 1
ATOM 906 O O . GLU A 1 115 ? 10.460 8.242 -11.989 1.00 92.44 115 GLU A O 1
ATOM 911 N N . ILE A 1 116 ? 8.375 9.081 -11.816 1.00 89.06 116 ILE A N 1
ATOM 912 C CA . ILE A 1 116 ? 8.206 9.437 -13.234 1.00 89.06 116 ILE A CA 1
ATOM 913 C C . ILE A 1 116 ? 9.293 10.416 -13.693 1.00 89.06 116 ILE A C 1
ATOM 915 O O . ILE A 1 116 ? 9.828 10.267 -14.790 1.00 89.06 116 ILE A O 1
ATOM 919 N N . GLU A 1 117 ? 9.655 11.383 -12.847 1.00 90.88 117 GLU A N 1
ATOM 920 C CA . GLU A 1 117 ? 10.706 12.367 -13.130 1.00 90.88 117 GLU A CA 1
ATOM 921 C C . GLU A 1 117 ? 12.054 11.678 -13.383 1.00 90.88 117 GLU A C 1
ATOM 923 O O . GLU A 1 117 ? 12.729 11.971 -14.370 1.00 90.88 117 GLU A O 1
ATOM 928 N N . VAL A 1 118 ? 12.410 10.700 -12.547 1.00 93.00 118 VAL A N 1
ATOM 929 C CA . VAL A 1 118 ? 13.653 9.933 -12.704 1.00 93.00 118 VAL A CA 1
ATOM 930 C C . VAL A 1 118 ? 13.586 8.981 -13.898 1.00 93.00 118 VAL A C 1
ATOM 932 O O . VAL A 1 118 ? 14.543 8.900 -14.662 1.00 93.00 118 VAL A O 1
ATOM 935 N N . ILE A 1 119 ? 12.472 8.268 -14.084 1.00 92.06 119 ILE A N 1
ATOM 936 C CA . ILE A 1 119 ? 12.314 7.287 -15.171 1.00 92.06 119 ILE A CA 1
ATOM 937 C C . ILE A 1 119 ? 12.394 7.965 -16.546 1.00 92.06 119 ILE A C 1
ATOM 939 O O . ILE A 1 119 ? 13.045 7.440 -17.454 1.00 92.06 119 ILE A O 1
ATOM 943 N N . ASN A 1 120 ? 11.758 9.129 -16.700 1.00 90.69 120 ASN A N 1
ATOM 944 C CA . ASN A 1 120 ? 11.697 9.846 -17.975 1.00 90.69 120 ASN A CA 1
ATOM 945 C C . ASN A 1 120 ? 13.011 10.525 -18.370 1.00 90.69 120 ASN A C 1
ATOM 947 O O . ASN A 1 120 ? 13.170 10.835 -19.542 1.00 90.69 120 ASN A O 1
ATOM 951 N N . ASN A 1 121 ? 13.917 10.756 -17.416 1.00 92.00 121 ASN A N 1
ATOM 952 C CA . ASN A 1 121 ? 15.208 11.411 -17.650 1.00 92.00 121 ASN A CA 1
ATOM 953 C C . ASN A 1 121 ? 16.393 10.476 -17.355 1.00 92.00 121 ASN A C 1
ATOM 955 O O . ASN A 1 121 ? 17.516 10.937 -17.138 1.00 92.00 121 ASN A O 1
ATOM 959 N N . ARG A 1 122 ? 16.151 9.160 -17.279 1.00 90.44 122 ARG A N 1
ATOM 960 C CA . ARG A 1 122 ? 17.117 8.156 -16.802 1.00 90.44 122 ARG A CA 1
ATOM 961 C C . ARG A 1 122 ? 18.433 8.147 -17.580 1.00 90.44 122 ARG A C 1
ATOM 963 O O . ARG A 1 122 ? 19.468 7.818 -17.013 1.00 90.44 122 ARG A O 1
ATOM 970 N N . GLU A 1 123 ? 18.420 8.544 -18.847 1.00 89.69 123 GLU A N 1
ATOM 971 C CA . GLU A 1 123 ? 19.603 8.682 -19.696 1.00 89.69 123 GLU A CA 1
ATOM 972 C C . GLU A 1 123 ? 20.596 9.737 -19.179 1.00 89.69 123 GLU A C 1
ATOM 974 O O . GLU A 1 123 ? 21.798 9.621 -19.413 1.00 89.69 123 GLU A O 1
ATOM 979 N N . ASN A 1 124 ? 20.118 10.716 -18.403 1.00 91.81 124 ASN A N 1
ATOM 980 C CA . ASN A 1 124 ? 20.933 11.785 -17.823 1.00 91.81 124 ASN A CA 1
ATOM 981 C C . ASN A 1 124 ? 21.456 11.448 -16.414 1.00 91.81 124 ASN A C 1
ATOM 983 O O . ASN A 1 124 ? 22.193 12.244 -15.831 1.00 91.81 124 ASN A O 1
ATOM 987 N N . LEU A 1 125 ? 21.132 10.272 -15.854 1.00 89.31 125 LEU A N 1
ATOM 988 C CA . LEU A 1 125 ? 21.535 9.863 -14.496 1.00 89.31 125 LEU A CA 1
ATOM 989 C C . LEU A 1 125 ? 23.051 9.734 -14.296 1.00 89.31 125 LEU A C 1
ATOM 991 O O . LEU A 1 125 ? 23.495 9.633 -13.159 1.00 89.31 125 LEU A O 1
ATOM 995 N N . SER A 1 126 ? 23.854 9.713 -15.359 1.00 86.56 126 SER A N 1
ATOM 996 C CA . SER A 1 126 ? 25.318 9.707 -15.249 1.00 86.56 126 SER A CA 1
ATOM 997 C C . SER A 1 126 ? 25.918 11.111 -15.112 1.00 86.56 126 SER A C 1
ATOM 999 O O . SER A 1 126 ? 27.067 11.249 -14.693 1.00 86.56 126 SER A O 1
ATOM 1001 N N . THR A 1 127 ? 25.153 12.154 -15.448 1.00 91.69 127 THR A N 1
ATOM 1002 C CA . THR A 1 127 ? 25.650 13.533 -15.568 1.00 91.69 127 THR A CA 1
ATOM 1003 C C . THR A 1 127 ? 24.864 14.555 -14.750 1.00 91.69 127 THR A C 1
ATOM 1005 O O . THR A 1 127 ? 25.410 15.605 -14.414 1.00 91.69 127 THR A O 1
ATOM 1008 N N . ASP A 1 128 ? 23.601 14.281 -14.419 1.00 95.12 128 ASP A N 1
ATOM 1009 C CA . ASP A 1 128 ? 22.753 15.179 -13.636 1.00 95.12 128 ASP A CA 1
ATOM 1010 C C . ASP A 1 128 ? 22.789 14.822 -12.140 1.00 95.12 128 ASP A C 1
ATOM 1012 O O . ASP A 1 128 ? 22.155 13.869 -11.677 1.00 95.12 128 ASP A O 1
ATOM 1016 N N . ASN A 1 129 ? 23.509 15.634 -11.361 1.00 95.25 129 ASN A N 1
ATOM 1017 C CA . ASN A 1 129 ? 23.625 15.468 -9.910 1.00 95.25 129 ASN A CA 1
ATOM 1018 C C . ASN A 1 129 ? 22.280 15.560 -9.172 1.00 95.25 129 ASN A C 1
ATOM 1020 O O . ASN A 1 129 ? 22.108 14.885 -8.154 1.00 95.25 129 ASN A O 1
ATOM 1024 N N . ASN A 1 130 ? 21.329 16.365 -9.659 1.00 93.81 130 ASN A N 1
ATOM 1025 C CA . ASN A 1 130 ? 20.010 16.478 -9.036 1.00 93.81 130 ASN A CA 1
ATOM 1026 C C . ASN A 1 130 ? 19.211 15.194 -9.253 1.00 93.81 130 ASN A C 1
ATOM 1028 O O . ASN A 1 130 ? 18.584 14.695 -8.321 1.00 93.81 130 ASN A O 1
ATOM 1032 N N . LEU A 1 131 ? 19.290 14.618 -10.453 1.00 93.38 131 LEU A N 1
ATOM 1033 C CA . LEU A 1 131 ? 18.609 13.369 -10.776 1.00 93.38 131 LEU A CA 1
ATOM 1034 C C . LEU A 1 131 ? 19.195 12.176 -10.005 1.00 93.38 131 LEU A C 1
ATOM 1036 O O . LEU A 1 131 ? 18.449 11.347 -9.480 1.00 93.38 131 LEU A O 1
ATOM 1040 N N . ILE A 1 132 ? 20.527 12.125 -9.864 1.00 93.88 132 ILE A N 1
ATOM 1041 C CA . ILE A 1 132 ? 21.225 11.142 -9.018 1.00 93.88 132 ILE A CA 1
ATOM 1042 C C . ILE A 1 132 ? 20.754 11.259 -7.565 1.00 93.88 132 ILE A C 1
ATOM 1044 O O . ILE A 1 132 ? 20.424 10.252 -6.927 1.00 93.88 132 ILE A O 1
ATOM 1048 N N . TYR A 1 133 ? 20.707 12.486 -7.038 1.00 94.44 133 TYR A N 1
ATOM 1049 C CA . TYR A 1 133 ? 20.240 12.746 -5.681 1.00 94.44 133 TYR A CA 1
ATOM 1050 C C . TYR A 1 133 ? 18.779 12.320 -5.495 1.00 94.44 133 TYR A C 1
ATOM 1052 O O . TYR A 1 133 ? 18.472 11.612 -4.535 1.00 94.44 133 TYR A O 1
ATOM 1060 N N . LEU A 1 134 ? 17.896 12.675 -6.434 1.00 93.31 134 LEU A N 1
ATOM 1061 C CA . LEU A 1 134 ? 16.481 12.315 -6.389 1.00 93.31 134 LEU A CA 1
ATOM 1062 C C . LEU A 1 134 ? 16.285 10.794 -6.422 1.00 93.31 134 LEU A C 1
ATOM 1064 O O . LEU A 1 134 ? 15.561 10.259 -5.582 1.00 93.31 134 LEU A O 1
ATOM 1068 N N . LYS A 1 135 ? 16.987 10.073 -7.309 1.00 94.75 135 LYS A N 1
ATOM 1069 C CA . LYS A 1 135 ? 16.964 8.600 -7.343 1.00 94.75 135 LYS A CA 1
ATOM 1070 C C . LYS A 1 135 ? 17.374 8.006 -5.995 1.00 94.75 135 LYS A C 1
ATOM 1072 O O . LYS A 1 135 ? 16.685 7.130 -5.474 1.00 94.75 135 LYS A O 1
ATOM 1077 N N . LYS A 1 136 ? 18.466 8.502 -5.401 1.00 95.12 136 LYS A N 1
ATOM 1078 C CA . LYS A 1 136 ? 18.928 8.055 -4.079 1.00 95.12 136 LYS A CA 1
ATOM 1079 C C . LYS A 1 136 ? 17.898 8.351 -2.986 1.00 95.12 136 LYS A C 1
ATOM 1081 O O . LYS A 1 136 ? 17.673 7.500 -2.128 1.00 95.12 136 LYS A O 1
ATOM 1086 N N . ARG A 1 137 ? 17.258 9.525 -3.019 1.00 94.56 137 ARG A N 1
ATOM 1087 C CA . ARG A 1 137 ? 16.216 9.909 -2.057 1.00 94.56 137 ARG A CA 1
ATOM 1088 C C . ARG A 1 137 ? 14.999 8.992 -2.151 1.00 94.56 137 ARG A C 1
ATOM 1090 O O . ARG A 1 137 ? 14.550 8.534 -1.106 1.00 94.56 137 ARG A O 1
ATOM 1097 N N . ILE A 1 138 ? 14.517 8.696 -3.362 1.00 95.06 138 ILE A N 1
ATOM 1098 C CA . ILE A 1 138 ? 13.388 7.780 -3.604 1.00 95.06 138 ILE A CA 1
ATOM 1099 C C . ILE A 1 138 ? 13.708 6.376 -3.080 1.00 95.06 138 ILE A C 1
ATOM 1101 O O . ILE A 1 138 ? 12.893 5.784 -2.377 1.00 95.06 138 ILE A O 1
ATOM 1105 N N . LEU A 1 139 ? 14.910 5.856 -3.358 1.00 95.06 139 LEU A N 1
ATOM 1106 C CA . LEU A 1 139 ? 15.330 4.554 -2.831 1.00 95.06 139 LEU A CA 1
ATOM 1107 C C . LEU A 1 139 ? 15.366 4.538 -1.297 1.00 95.06 139 LEU A C 1
ATOM 1109 O O . LEU A 1 139 ? 14.855 3.596 -0.699 1.00 95.06 139 LEU A O 1
ATOM 1113 N N . GLY A 1 140 ? 15.876 5.604 -0.670 1.00 96.56 140 GLY A N 1
ATOM 1114 C CA . GLY A 1 140 ? 15.823 5.766 0.785 1.00 96.56 140 GLY A CA 1
ATOM 1115 C C . GLY A 1 140 ? 14.392 5.848 1.331 1.00 96.56 140 GLY A C 1
ATOM 1116 O O . GLY A 1 140 ? 14.096 5.234 2.351 1.00 96.56 140 GLY A O 1
ATOM 1117 N N . CYS A 1 141 ? 13.476 6.523 0.625 1.00 96.88 141 CYS A N 1
ATOM 1118 C CA . CYS A 1 141 ? 12.062 6.549 1.001 1.00 96.88 141 CYS A CA 1
ATOM 1119 C C . CYS A 1 141 ? 11.448 5.148 1.009 1.00 96.88 141 CYS A C 1
ATOM 1121 O O . CYS A 1 141 ? 10.661 4.861 1.899 1.00 96.88 141 CYS A O 1
ATOM 1123 N N . TYR A 1 142 ? 11.791 4.259 0.070 1.00 97.94 142 TYR A N 1
ATOM 1124 C CA . TYR A 1 142 ? 11.271 2.889 0.118 1.00 97.94 142 TYR A CA 1
ATOM 1125 C C . TYR A 1 142 ? 11.715 2.126 1.367 1.00 97.94 142 TYR A C 1
ATOM 1127 O O . TYR A 1 142 ? 10.917 1.372 1.919 1.00 97.94 142 TYR A O 1
ATOM 1135 N N . ASP A 1 143 ? 12.947 2.338 1.833 1.00 97.06 143 ASP A N 1
ATOM 1136 C CA . ASP A 1 143 ? 13.425 1.733 3.080 1.00 97.06 143 ASP A CA 1
ATOM 1137 C C . ASP A 1 143 ? 12.666 2.299 4.295 1.00 97.06 143 ASP A C 1
ATOM 1139 O O . ASP A 1 143 ? 12.278 1.556 5.199 1.00 97.06 143 ASP A O 1
ATOM 1143 N N . GLU A 1 144 ? 12.386 3.606 4.305 1.00 97.94 144 GLU A N 1
ATOM 1144 C CA . GLU A 1 144 ? 11.533 4.240 5.319 1.00 97.94 144 GLU A CA 1
ATOM 1145 C C . GLU A 1 144 ? 10.101 3.681 5.289 1.00 97.94 144 GLU A C 1
ATOM 1147 O O . GLU A 1 144 ? 9.580 3.276 6.328 1.00 97.94 144 GLU A O 1
ATOM 1152 N N . ILE A 1 145 ? 9.481 3.596 4.106 1.00 98.44 145 ILE A N 1
ATOM 1153 C CA . ILE A 1 145 ? 8.128 3.056 3.910 1.00 98.44 145 ILE A CA 1
ATOM 1154 C C . ILE A 1 145 ? 8.052 1.614 4.418 1.00 98.44 145 ILE A C 1
ATOM 1156 O O . ILE A 1 145 ? 7.113 1.268 5.132 1.00 98.44 145 ILE A O 1
ATOM 1160 N N . GLU A 1 146 ? 9.031 0.770 4.084 1.00 98.44 146 GLU A N 1
ATOM 1161 C CA . GLU A 1 146 ? 9.082 -0.613 4.560 1.00 98.44 146 GLU A CA 1
ATOM 1162 C C . GLU A 1 146 ? 9.090 -0.683 6.091 1.00 98.44 146 GLU A C 1
ATOM 1164 O O . GLU A 1 146 ? 8.309 -1.436 6.681 1.00 98.44 146 GLU A O 1
ATOM 1169 N N . ASN A 1 147 ? 9.928 0.129 6.739 1.00 98.31 147 ASN A N 1
ATOM 1170 C CA . ASN A 1 147 ? 10.005 0.192 8.197 1.00 98.31 147 ASN A CA 1
ATOM 1171 C C . ASN A 1 147 ? 8.686 0.664 8.818 1.00 98.31 147 ASN A C 1
ATOM 1173 O O . ASN A 1 147 ? 8.210 0.056 9.779 1.00 98.31 147 ASN A O 1
ATOM 1177 N N . TYR A 1 148 ? 8.068 1.702 8.253 1.00 98.62 148 TYR A N 1
ATOM 1178 C CA . TYR A 1 148 ? 6.775 2.205 8.706 1.00 98.62 148 TYR A CA 1
ATOM 1179 C C . TYR A 1 148 ? 5.673 1.148 8.582 1.00 98.62 148 TYR A C 1
ATOM 1181 O O . TYR A 1 148 ? 4.982 0.865 9.556 1.00 98.62 148 TYR A O 1
ATOM 1189 N N . LEU A 1 149 ? 5.528 0.498 7.427 1.00 98.44 149 LEU A N 1
ATOM 1190 C CA . LEU A 1 149 ? 4.458 -0.480 7.205 1.00 98.44 149 LEU A CA 1
ATOM 1191 C C . LEU A 1 149 ? 4.649 -1.761 8.033 1.00 98.44 149 LEU A C 1
ATOM 1193 O O . LEU A 1 149 ? 3.676 -2.307 8.562 1.00 98.44 149 LEU A O 1
ATOM 1197 N N . LYS A 1 150 ? 5.895 -2.211 8.228 1.00 98.19 150 LYS A N 1
ATOM 1198 C CA . LYS A 1 150 ? 6.202 -3.292 9.179 1.00 98.19 150 LYS A CA 1
ATOM 1199 C C . LYS A 1 150 ? 5.840 -2.888 10.603 1.00 98.19 150 LYS A C 1
ATOM 1201 O O . LYS A 1 150 ? 5.187 -3.657 11.306 1.00 98.19 150 LYS A O 1
ATOM 1206 N N . LYS A 1 151 ? 6.184 -1.662 11.010 1.00 98.31 151 LYS A N 1
ATOM 1207 C CA . LYS A 1 151 ? 5.850 -1.161 12.344 1.00 98.31 151 LYS A CA 1
ATOM 1208 C C . LYS A 1 151 ? 4.344 -1.043 12.563 1.00 98.31 151 LYS A C 1
ATOM 1210 O O . LYS A 1 151 ? 3.855 -1.424 13.624 1.00 98.31 151 LYS A O 1
ATOM 1215 N N . ALA A 1 152 ? 3.620 -0.548 11.564 1.00 98.12 152 ALA A N 1
ATOM 1216 C CA . ALA A 1 152 ? 2.167 -0.488 11.573 1.00 98.12 152 ALA A CA 1
ATOM 1217 C C . ALA A 1 152 ? 1.562 -1.879 11.759 1.00 98.12 152 ALA A C 1
ATOM 1219 O O . ALA A 1 152 ? 0.716 -2.047 12.627 1.00 98.12 152 ALA A O 1
ATOM 1220 N N . THR A 1 153 ? 2.059 -2.880 11.025 1.00 97.44 153 THR A N 1
ATOM 1221 C CA . THR A 1 153 ? 1.622 -4.279 11.167 1.00 97.44 153 THR A CA 1
ATOM 1222 C C . THR A 1 153 ? 1.837 -4.785 12.597 1.00 97.44 153 THR A C 1
ATOM 1224 O O . THR A 1 153 ? 0.904 -5.269 13.222 1.00 97.44 153 THR A O 1
ATOM 1227 N N . GLU A 1 154 ? 3.030 -4.604 13.174 1.00 97.56 154 GLU A N 1
ATOM 1228 C CA . GLU A 1 154 ? 3.312 -5.038 14.554 1.00 97.56 154 GLU A CA 1
ATOM 1229 C C . GLU A 1 154 ? 2.386 -4.400 15.601 1.00 97.56 154 GLU A C 1
ATOM 1231 O O . GLU A 1 154 ? 1.970 -5.055 16.558 1.00 97.56 154 GLU A O 1
ATOM 1236 N N . LEU A 1 155 ? 2.130 -3.095 15.481 1.00 97.62 155 LEU A N 1
ATOM 1237 C CA . LEU A 1 155 ? 1.273 -2.364 16.416 1.00 97.62 155 LEU A CA 1
ATOM 1238 C C . LEU A 1 155 ? -0.198 -2.729 16.219 1.00 97.62 155 LEU A C 1
ATOM 1240 O O . LEU A 1 155 ? -0.934 -2.864 17.195 1.00 97.62 155 LEU A O 1
ATOM 1244 N N . PHE A 1 156 ? -0.604 -2.916 14.967 1.00 96.69 156 PHE A N 1
ATOM 1245 C CA . PHE A 1 156 ? -1.946 -3.327 14.605 1.00 96.69 156 PHE A CA 1
ATOM 1246 C C . PHE A 1 156 ? -2.265 -4.710 15.169 1.00 96.69 156 PHE A C 1
ATOM 1248 O O . PHE A 1 156 ? -3.307 -4.891 15.791 1.00 96.69 156 PHE A O 1
ATOM 1255 N N . ASP A 1 157 ? -1.335 -5.655 15.044 1.00 95.31 157 ASP A N 1
ATOM 1256 C CA . ASP A 1 157 ? -1.488 -7.008 15.573 1.00 95.31 157 ASP A CA 1
ATOM 1257 C C . ASP A 1 157 ? -1.719 -6.983 17.090 1.00 95.31 157 ASP A C 1
ATOM 1259 O O . ASP A 1 157 ? -2.692 -7.560 17.578 1.00 95.31 157 ASP A O 1
ATOM 1263 N N . LYS A 1 158 ? -0.924 -6.192 17.824 1.00 95.62 158 LYS A N 1
ATOM 1264 C CA . LYS A 1 158 ? -1.107 -5.982 19.272 1.00 95.62 158 LYS A CA 1
ATOM 1265 C C . LYS A 1 158 ? -2.448 -5.345 19.624 1.00 95.62 158 LYS A C 1
ATOM 1267 O O . LYS A 1 158 ? -3.039 -5.696 20.641 1.00 95.62 158 LYS A O 1
ATOM 1272 N N . PHE A 1 159 ? -2.913 -4.386 18.822 1.00 94.06 159 PHE A N 1
ATOM 1273 C CA . PHE A 1 159 ? -4.242 -3.805 18.997 1.00 94.06 159 PHE A CA 1
ATOM 1274 C C . PHE A 1 159 ? -5.321 -4.876 18.808 1.00 94.06 159 PHE A C 1
ATOM 1276 O O . PHE A 1 159 ? -6.183 -5.031 19.674 1.00 94.06 159 PHE A O 1
ATOM 1283 N N . THR A 1 160 ? -5.239 -5.668 17.736 1.00 95.00 160 THR A N 1
ATOM 1284 C CA . THR A 1 160 ? -6.218 -6.727 17.466 1.00 95.00 160 THR A CA 1
ATOM 1285 C C . THR A 1 160 ? -6.218 -7.825 18.525 1.00 95.00 160 THR A C 1
ATOM 1287 O O . THR A 1 160 ? -7.286 -8.325 18.862 1.00 95.00 160 THR A O 1
ATOM 1290 N N . ASP A 1 161 ? -5.073 -8.142 19.136 1.00 95.25 161 ASP A N 1
ATOM 1291 C CA . ASP A 1 161 ? -4.989 -9.117 20.233 1.00 95.25 161 ASP A CA 1
ATOM 1292 C C . ASP A 1 161 ? -5.833 -8.725 21.459 1.00 95.25 161 ASP A C 1
ATOM 1294 O O . ASP A 1 161 ? -6.219 -9.594 22.244 1.00 95.25 161 ASP A O 1
ATOM 1298 N N . SER A 1 162 ? -6.144 -7.432 21.619 1.00 93.12 162 SER A N 1
ATOM 1299 C CA . SER A 1 162 ? -6.984 -6.916 22.708 1.00 93.12 162 SER A CA 1
ATOM 1300 C C . SER A 1 162 ? -8.492 -6.980 22.434 1.00 93.12 162 SER A C 1
ATOM 1302 O O . SER A 1 162 ? -9.283 -6.758 23.352 1.00 93.12 162 SER A O 1
ATOM 1304 N N . LEU A 1 163 ? -8.895 -7.270 21.193 1.00 95.44 163 LEU A N 1
ATOM 1305 C CA . LEU A 1 163 ? -10.297 -7.361 20.789 1.00 95.44 163 LEU A CA 1
ATOM 1306 C C . LEU A 1 163 ? -10.872 -8.755 21.074 1.00 95.44 163 LEU A C 1
ATOM 1308 O O . LEU A 1 163 ? -10.144 -9.721 21.317 1.00 95.44 163 LEU A O 1
ATOM 1312 N N . ASP A 1 164 ? -12.197 -8.865 21.028 1.00 96.62 164 ASP A N 1
ATOM 1313 C CA . ASP A 1 164 ? -12.870 -10.161 20.979 1.00 96.62 164 ASP A CA 1
ATOM 1314 C C . ASP A 1 164 ? -12.715 -10.821 19.595 1.00 96.62 164 ASP A C 1
ATOM 1316 O O . ASP A 1 164 ? -12.166 -10.242 18.658 1.00 96.62 164 ASP A O 1
ATOM 1320 N N . GLU A 1 165 ? -13.164 -12.070 19.463 1.00 96.25 165 GLU A N 1
ATOM 1321 C CA . GLU A 1 165 ? -12.986 -12.835 18.220 1.00 96.25 165 GLU A CA 1
ATOM 1322 C C . GLU A 1 165 ? -13.742 -12.223 17.028 1.00 96.25 165 GLU A C 1
ATOM 1324 O O . GLU A 1 165 ? -13.231 -12.246 15.910 1.00 96.25 165 GLU A O 1
ATOM 1329 N N . GLU A 1 166 ? -14.918 -11.618 17.252 1.00 95.69 166 GLU A N 1
ATOM 1330 C CA . GLU A 1 166 ? -15.640 -10.888 16.198 1.00 95.69 166 GLU A CA 1
ATOM 1331 C C . GLU A 1 166 ? -14.845 -9.651 15.758 1.00 95.69 166 GLU A C 1
ATOM 1333 O O . GLU A 1 166 ? -14.624 -9.453 14.564 1.00 95.69 166 GLU A O 1
ATOM 1338 N N . GLY A 1 167 ? -14.355 -8.848 16.706 1.00 95.44 167 GLY A N 1
ATOM 1339 C CA . GLY A 1 167 ? -13.530 -7.678 16.434 1.00 95.44 167 GLY A CA 1
ATOM 1340 C C . GLY A 1 167 ? -12.236 -8.032 15.707 1.00 95.44 167 GLY A C 1
ATOM 1341 O O . GLY A 1 167 ? -11.897 -7.376 14.724 1.00 95.44 167 GLY A O 1
ATOM 1342 N N . LYS A 1 168 ? -11.539 -9.098 16.119 1.00 96.12 168 LYS A N 1
ATOM 1343 C CA . LYS A 1 168 ? -10.347 -9.606 15.418 1.00 96.12 168 LYS A CA 1
ATOM 1344 C C . LYS A 1 168 ? -10.643 -9.962 13.966 1.00 96.12 168 LYS A C 1
ATOM 1346 O O . LYS A 1 168 ? -9.874 -9.573 13.088 1.00 96.12 168 LYS A O 1
ATOM 1351 N N . GLU A 1 169 ? -11.739 -10.677 13.712 1.00 96.06 169 GLU A N 1
ATOM 1352 C CA . GLU A 1 169 ? -12.109 -11.083 12.354 1.00 96.06 169 GLU A CA 1
ATOM 1353 C C . GLU A 1 169 ? -12.473 -9.866 11.495 1.00 96.06 169 GLU A C 1
ATOM 1355 O O . GLU A 1 169 ? -11.944 -9.717 10.397 1.00 96.06 169 GLU A O 1
ATOM 1360 N N . LEU A 1 170 ? -13.287 -8.937 12.009 1.00 95.56 170 LEU A N 1
ATOM 1361 C CA . LEU A 1 170 ? -13.649 -7.709 11.289 1.00 95.56 170 LEU A CA 1
ATOM 1362 C C . LEU A 1 170 ? -12.426 -6.837 10.977 1.00 95.56 170 LEU A C 1
ATOM 1364 O O . LEU A 1 170 ? -12.309 -6.290 9.877 1.00 95.56 170 LEU A O 1
ATOM 1368 N N . MET A 1 171 ? -11.481 -6.742 11.915 1.00 94.94 171 MET A N 1
ATOM 1369 C CA . MET A 1 171 ? -10.267 -5.940 11.763 1.00 94.94 171 MET A CA 1
ATOM 1370 C C . MET A 1 171 ? -9.266 -6.519 10.750 1.00 94.94 171 MET A C 1
ATOM 1372 O O . MET A 1 171 ? -8.358 -5.799 10.326 1.00 94.94 171 MET A O 1
ATOM 1376 N N . LYS A 1 172 ? -9.452 -7.749 10.250 1.00 96.25 172 LYS A N 1
ATOM 1377 C CA . LYS A 1 172 ? -8.685 -8.244 9.090 1.00 96.25 172 LYS A CA 1
ATOM 1378 C C . LYS A 1 172 ? -8.839 -7.348 7.859 1.00 96.25 172 LYS A C 1
ATOM 1380 O O . LYS A 1 172 ? -7.891 -7.220 7.097 1.00 96.25 172 LYS A O 1
ATOM 1385 N N . THR A 1 173 ? -9.958 -6.635 7.711 1.00 95.50 173 THR A N 1
ATOM 1386 C CA . THR A 1 173 ? -10.125 -5.624 6.647 1.00 95.50 173 THR A CA 1
ATOM 1387 C C . THR A 1 173 ? -9.103 -4.496 6.716 1.00 95.50 173 THR A C 1
ATOM 1389 O O . THR A 1 173 ? -8.546 -4.087 5.701 1.00 95.50 173 THR A O 1
ATOM 1392 N N . TYR A 1 174 ? -8.768 -4.019 7.913 1.00 95.56 174 TYR A N 1
ATOM 1393 C CA . TYR A 1 174 ? -7.721 -3.012 8.058 1.00 95.56 174 TYR A CA 1
ATOM 1394 C C . TYR A 1 174 ? -6.328 -3.605 7.821 1.00 95.56 174 TYR A C 1
ATOM 1396 O O . TYR A 1 174 ? -5.481 -2.983 7.175 1.00 95.56 174 TYR A O 1
ATOM 1404 N N . ARG A 1 175 ? -6.103 -4.846 8.276 1.00 96.44 175 ARG A N 1
ATOM 1405 C CA . ARG A 1 175 ? -4.865 -5.594 8.011 1.00 96.44 175 ARG A CA 1
ATOM 1406 C C . ARG A 1 175 ? -4.627 -5.779 6.509 1.00 96.44 175 ARG A C 1
ATOM 1408 O O . ARG A 1 175 ? -3.498 -5.580 6.058 1.00 96.44 175 ARG A O 1
ATOM 1415 N N . THR A 1 176 ? -5.676 -6.072 5.733 1.00 96.88 176 THR A N 1
ATOM 1416 C CA . THR A 1 176 ? -5.654 -6.124 4.260 1.00 96.88 176 THR A CA 1
ATOM 1417 C C . THR A 1 176 ? -5.075 -4.850 3.667 1.00 96.88 176 THR A C 1
ATOM 1419 O O . THR A 1 176 ? -4.204 -4.927 2.800 1.00 96.88 176 THR A O 1
ATOM 1422 N N . ARG A 1 177 ? -5.481 -3.674 4.160 1.00 95.62 177 ARG A N 1
ATOM 1423 C CA . ARG A 1 177 ? -4.979 -2.381 3.668 1.00 95.62 177 ARG A CA 1
ATOM 1424 C C . ARG A 1 177 ? -3.490 -2.199 3.956 1.00 95.62 177 ARG A C 1
ATOM 1426 O O . ARG A 1 177 ? -2.738 -1.869 3.041 1.00 95.62 177 ARG A O 1
ATOM 1433 N N . ILE A 1 178 ? -3.045 -2.485 5.185 1.00 96.81 178 ILE A N 1
ATOM 1434 C CA . ILE A 1 178 ? -1.621 -2.400 5.565 1.00 96.81 178 ILE A CA 1
ATOM 1435 C C . ILE A 1 178 ? -0.777 -3.348 4.697 1.00 96.81 178 ILE A C 1
ATOM 1437 O O . ILE A 1 178 ? 0.224 -2.932 4.104 1.00 96.81 178 ILE A O 1
ATOM 1441 N N . LYS A 1 179 ? -1.199 -4.614 4.569 1.00 97.56 179 LYS A N 1
ATOM 1442 C CA . LYS A 1 179 ? -0.500 -5.621 3.756 1.00 97.56 179 LYS A CA 1
ATOM 1443 C C . LYS A 1 179 ? -0.495 -5.262 2.271 1.00 97.56 179 LYS A C 1
ATOM 1445 O O . LYS A 1 179 ? 0.531 -5.439 1.616 1.00 97.56 179 LYS A O 1
ATOM 1450 N N . SER A 1 180 ? -1.589 -4.708 1.751 1.00 96.62 180 SER A N 1
ATOM 1451 C CA . SER A 1 180 ? -1.677 -4.244 0.3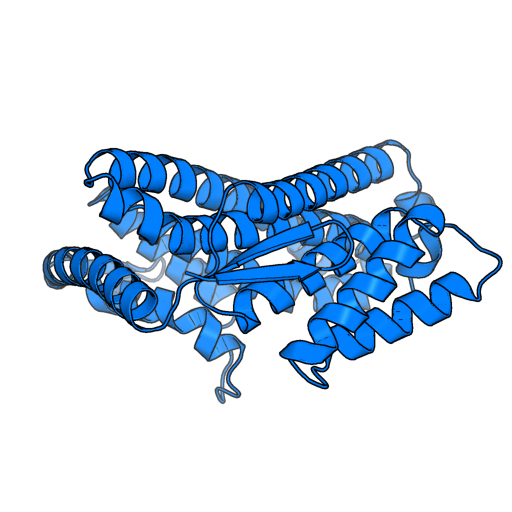61 1.00 96.62 180 SER A CA 1
ATOM 1452 C C . SER A 1 180 ? -0.690 -3.113 0.085 1.00 96.62 180 SER A C 1
ATOM 1454 O O . SER A 1 180 ? 0.025 -3.164 -0.916 1.00 96.62 180 SER A O 1
ATOM 1456 N N . SER A 1 181 ? -0.562 -2.136 0.992 1.00 96.69 181 SER A N 1
ATOM 1457 C CA . SER A 1 181 ? 0.453 -1.080 0.873 1.00 96.69 181 SER A CA 1
ATOM 1458 C C . SER A 1 181 ? 1.875 -1.644 0.900 1.00 96.69 181 SER A C 1
ATOM 1460 O O . SER A 1 181 ? 2.725 -1.202 0.128 1.00 96.69 181 SER A O 1
ATOM 1462 N N . LEU A 1 182 ? 2.140 -2.656 1.733 1.00 97.75 182 LEU A N 1
ATOM 1463 C CA . LEU A 1 182 ? 3.456 -3.294 1.804 1.00 97.75 182 LEU A CA 1
ATOM 1464 C C . LEU A 1 182 ? 3.780 -4.055 0.509 1.00 97.75 182 LEU A C 1
ATOM 1466 O O . LEU A 1 182 ? 4.869 -3.912 -0.050 1.00 97.75 182 LEU A O 1
ATOM 1470 N N . ALA A 1 183 ? 2.817 -4.812 -0.015 1.00 97.50 183 ALA A N 1
ATOM 1471 C CA . ALA A 1 183 ? 2.963 -5.527 -1.274 1.00 97.50 183 ALA A CA 1
ATOM 1472 C C . ALA A 1 183 ? 3.150 -4.564 -2.461 1.00 97.50 183 ALA A C 1
ATOM 1474 O O . ALA A 1 183 ? 3.999 -4.804 -3.328 1.00 97.50 183 ALA A O 1
ATOM 1475 N N . GLN A 1 184 ? 2.409 -3.452 -2.487 1.00 95.81 184 GLN A N 1
ATOM 1476 C CA . GLN A 1 184 ? 2.568 -2.392 -3.480 1.00 95.81 184 GLN A CA 1
ATOM 1477 C C . GLN A 1 184 ? 3.953 -1.750 -3.388 1.00 95.81 184 GLN A C 1
ATOM 1479 O O . GLN A 1 184 ? 4.597 -1.592 -4.423 1.00 95.81 184 GLN A O 1
ATOM 1484 N N . MET A 1 185 ? 4.435 -1.431 -2.184 1.00 97.50 185 MET A N 1
ATOM 1485 C CA . MET A 1 185 ? 5.769 -0.869 -1.965 1.00 97.50 185 MET A CA 1
ATOM 1486 C C . MET A 1 185 ? 6.856 -1.753 -2.582 1.00 97.50 185 MET A C 1
ATOM 1488 O O . MET A 1 185 ? 7.626 -1.268 -3.412 1.00 97.50 185 MET A O 1
ATOM 1492 N N . TYR A 1 186 ? 6.873 -3.055 -2.267 1.00 97.69 186 TYR A N 1
ATOM 1493 C CA . TYR A 1 186 ? 7.884 -3.970 -2.808 1.00 97.69 186 TYR A CA 1
ATOM 1494 C C . TYR A 1 186 ? 7.845 -4.035 -4.337 1.00 97.69 186 TYR A C 1
ATOM 1496 O O . TYR A 1 186 ? 8.889 -3.949 -4.987 1.00 97.69 186 TYR A O 1
ATOM 1504 N N . ARG A 1 187 ? 6.643 -4.116 -4.927 1.00 94.62 187 ARG A N 1
ATOM 1505 C CA . ARG A 1 187 ? 6.474 -4.077 -6.386 1.00 94.62 187 ARG A CA 1
ATOM 1506 C C . ARG A 1 187 ? 7.031 -2.781 -6.964 1.00 94.62 187 ARG A C 1
ATOM 1508 O O . ARG A 1 187 ? 7.790 -2.822 -7.928 1.00 94.62 187 ARG A O 1
ATOM 1515 N N . ARG A 1 188 ? 6.646 -1.630 -6.409 1.00 94.38 188 ARG A N 1
ATOM 1516 C CA . ARG A 1 188 ? 7.089 -0.322 -6.904 1.00 94.38 188 ARG A CA 1
ATOM 1517 C C . ARG A 1 188 ? 8.602 -0.184 -6.822 1.00 94.38 188 ARG A C 1
ATOM 1519 O O . ARG A 1 188 ? 9.204 0.153 -7.832 1.00 94.38 188 ARG A O 1
ATOM 1526 N N . LYS A 1 189 ? 9.219 -0.556 -5.695 1.00 96.19 189 LYS A N 1
ATOM 1527 C CA . LYS A 1 189 ? 10.679 -0.552 -5.531 1.00 96.19 189 LYS A CA 1
ATOM 1528 C C . LYS A 1 189 ? 11.370 -1.386 -6.611 1.00 96.19 189 LYS A C 1
ATOM 1530 O O . LYS A 1 189 ? 12.337 -0.916 -7.211 1.00 96.19 189 LYS A O 1
ATOM 1535 N N . ALA A 1 190 ? 10.846 -2.575 -6.919 1.00 92.81 190 ALA A N 1
ATOM 1536 C CA . ALA A 1 190 ? 11.358 -3.415 -8.005 1.00 92.81 190 ALA A CA 1
ATOM 1537 C C . ALA A 1 190 ? 11.243 -2.718 -9.374 1.00 92.81 190 ALA A C 1
ATOM 1539 O O . ALA A 1 190 ? 12.231 -2.597 -10.098 1.00 92.81 190 ALA A O 1
ATOM 1540 N N . PHE A 1 191 ? 10.055 -2.206 -9.710 1.00 91.19 191 PHE A N 1
ATOM 1541 C CA . PHE A 1 191 ? 9.800 -1.537 -10.990 1.00 91.19 191 PHE A CA 1
ATOM 1542 C C . PHE A 1 191 ? 10.620 -0.255 -11.143 1.00 91.19 191 PHE A C 1
ATOM 1544 O O . PHE A 1 191 ? 11.153 -0.001 -12.217 1.00 91.19 191 PHE A O 1
ATOM 1551 N N . PHE A 1 192 ? 10.741 0.547 -10.087 1.00 93.62 192 PHE A N 1
ATOM 1552 C CA . PHE A 1 192 ? 11.548 1.757 -10.089 1.00 93.62 192 PHE A CA 1
ATOM 1553 C C . PHE A 1 192 ? 13.028 1.429 -10.269 1.00 93.62 192 PHE A C 1
ATOM 1555 O O . PHE A 1 192 ? 13.691 2.058 -11.088 1.00 93.62 192 PHE A O 1
ATOM 1562 N N . THR A 1 193 ? 13.545 0.419 -9.566 1.00 91.56 193 THR A N 1
ATOM 1563 C CA . THR A 1 193 ? 14.934 -0.039 -9.733 1.00 91.56 193 THR A CA 1
ATOM 1564 C C . THR A 1 193 ? 15.204 -0.429 -11.184 1.00 91.56 193 THR A C 1
ATOM 1566 O O . THR A 1 193 ? 16.163 0.055 -11.780 1.00 91.56 193 THR A O 1
ATOM 1569 N N . LEU A 1 194 ? 14.305 -1.209 -11.791 1.00 88.88 194 LEU A N 1
ATOM 1570 C CA . LEU A 1 194 ? 14.409 -1.595 -13.195 1.00 88.88 194 LEU A CA 1
ATOM 1571 C C . LEU A 1 194 ? 14.347 -0.376 -14.135 1.00 88.88 194 LEU A C 1
ATOM 1573 O O . LEU A 1 194 ? 15.264 -0.136 -14.914 1.00 88.88 194 LEU A O 1
ATOM 1577 N N . ARG A 1 195 ? 13.276 0.420 -14.045 1.00 88.75 195 ARG A N 1
ATOM 1578 C CA . ARG A 1 195 ? 12.954 1.488 -15.009 1.00 88.75 195 ARG A CA 1
ATOM 1579 C C . ARG A 1 195 ? 13.794 2.750 -14.848 1.00 88.75 195 ARG A C 1
ATOM 1581 O O . ARG A 1 195 ? 13.877 3.539 -15.779 1.00 88.75 195 ARG A O 1
ATOM 1588 N N . SER A 1 196 ? 14.411 2.957 -13.687 1.00 90.50 196 SER A N 1
ATOM 1589 C CA . SER A 1 196 ? 15.369 4.047 -13.457 1.00 90.50 196 SER A CA 1
ATOM 1590 C C . SER A 1 196 ? 16.803 3.664 -13.829 1.00 90.50 196 SER A C 1
ATOM 1592 O O . SER A 1 196 ? 17.738 4.395 -13.494 1.00 90.50 196 SER A O 1
ATOM 1594 N N . THR A 1 197 ? 17.017 2.504 -14.450 1.00 86.38 197 THR A N 1
ATOM 1595 C CA . THR A 1 197 ? 18.344 2.107 -14.915 1.00 86.38 197 THR A CA 1
ATOM 1596 C C . THR A 1 197 ? 18.613 2.706 -16.305 1.00 86.38 197 THR A C 1
ATOM 1598 O O . THR A 1 197 ? 17.771 2.539 -17.189 1.00 86.38 197 THR A O 1
ATOM 1601 N N . PRO A 1 198 ? 19.732 3.433 -16.512 1.00 80.50 198 PRO A N 1
ATOM 1602 C CA . PRO A 1 198 ? 20.001 4.149 -17.765 1.00 80.50 198 PRO A CA 1
ATOM 1603 C C . PRO A 1 198 ? 20.097 3.243 -18.990 1.00 80.50 198 PRO A C 1
ATOM 1605 O O . PRO A 1 198 ? 19.623 3.615 -20.063 1.00 80.50 198 PRO A O 1
ATOM 1608 N N . THR A 1 199 ? 20.700 2.062 -18.832 1.00 77.19 199 THR A N 1
ATOM 1609 C CA . THR A 1 199 ? 20.928 1.121 -19.936 1.00 77.19 199 THR A CA 1
ATOM 1610 C C . THR A 1 199 ? 20.362 -0.275 -19.651 1.00 77.19 199 THR A C 1
ATOM 1612 O O . THR A 1 199 ? 20.335 -0.717 -18.497 1.00 77.19 199 THR A O 1
ATOM 1615 N N . PRO A 1 200 ? 19.927 -1.016 -20.686 1.00 71.50 200 PRO A N 1
ATOM 1616 C CA . PRO A 1 200 ? 19.501 -2.402 -20.513 1.00 71.50 200 PRO A CA 1
ATOM 1617 C C . PRO A 1 200 ? 20.624 -3.328 -20.002 1.00 71.50 200 PRO A C 1
ATOM 1619 O O . PRO A 1 200 ? 20.362 -4.268 -19.252 1.00 71.50 200 PRO A O 1
ATOM 1622 N N . GLU A 1 201 ? 21.885 -3.053 -20.342 1.00 76.88 201 GLU A N 1
ATOM 1623 C CA . GLU A 1 201 ? 23.054 -3.782 -19.833 1.00 76.88 201 GLU A CA 1
ATOM 1624 C C . GLU A 1 201 ? 23.226 -3.615 -18.317 1.00 76.88 201 GLU A C 1
ATOM 1626 O O . GLU A 1 201 ? 23.516 -4.581 -17.613 1.00 76.88 201 GLU A O 1
ATOM 1631 N N . GLU A 1 202 ? 23.012 -2.412 -17.781 1.00 72.38 202 GLU A N 1
ATOM 1632 C CA . GLU A 1 202 ? 23.026 -2.179 -16.331 1.00 72.38 202 GLU A CA 1
ATOM 1633 C C . GLU A 1 202 ? 21.838 -2.856 -15.634 1.00 72.38 202 GLU A C 1
ATOM 1635 O O . GLU A 1 202 ? 21.984 -3.389 -14.530 1.00 72.38 202 GLU A O 1
ATOM 1640 N N . ALA A 1 203 ? 20.668 -2.883 -16.281 1.00 66.44 203 ALA A N 1
ATOM 1641 C CA . ALA A 1 203 ? 19.459 -3.497 -15.729 1.00 66.44 203 ALA A CA 1
ATOM 1642 C C . ALA A 1 203 ? 19.583 -5.026 -15.624 1.00 66.44 203 ALA A C 1
ATOM 1644 O O . ALA A 1 203 ? 19.002 -5.647 -14.734 1.00 66.44 203 ALA A O 1
ATOM 1645 N N . THR A 1 204 ? 20.367 -5.626 -16.520 1.00 69.12 204 THR A N 1
ATOM 1646 C CA . THR A 1 204 ? 20.621 -7.070 -16.586 1.00 69.12 204 THR A CA 1
ATOM 1647 C C . THR A 1 204 ? 21.837 -7.513 -15.769 1.00 69.12 204 THR A C 1
ATOM 1649 O O . THR A 1 204 ? 22.135 -8.710 -15.721 1.00 69.12 204 THR A O 1
ATOM 1652 N N . GLN A 1 205 ? 22.515 -6.594 -15.066 1.00 79.69 205 GLN A N 1
ATOM 1653 C CA . GLN A 1 205 ? 23.531 -6.969 -14.082 1.00 79.69 205 GLN A CA 1
ATOM 1654 C C . GLN A 1 205 ? 22.913 -7.875 -13.012 1.00 79.69 205 GLN A C 1
ATOM 1656 O O . GLN A 1 205 ? 21.845 -7.590 -12.467 1.00 79.69 205 GLN A O 1
ATOM 1661 N N . LEU A 1 206 ? 23.603 -8.977 -12.708 1.00 71.38 206 LEU A N 1
ATOM 1662 C CA . LEU A 1 206 ? 23.062 -10.072 -11.899 1.00 71.38 206 LEU A CA 1
ATOM 1663 C C . LEU A 1 206 ? 22.561 -9.613 -10.522 1.00 71.38 206 LEU A C 1
ATOM 1665 O O . LEU A 1 206 ? 21.526 -10.086 -10.062 1.00 71.38 206 LEU A O 1
ATOM 1669 N N . GLU A 1 207 ? 23.274 -8.687 -9.882 1.00 79.56 207 GLU A N 1
ATOM 1670 C CA . GLU A 1 207 ? 22.913 -8.146 -8.567 1.00 79.56 207 GLU A CA 1
ATOM 1671 C C . GLU A 1 207 ? 21.598 -7.351 -8.614 1.00 79.56 207 GLU A C 1
ATOM 1673 O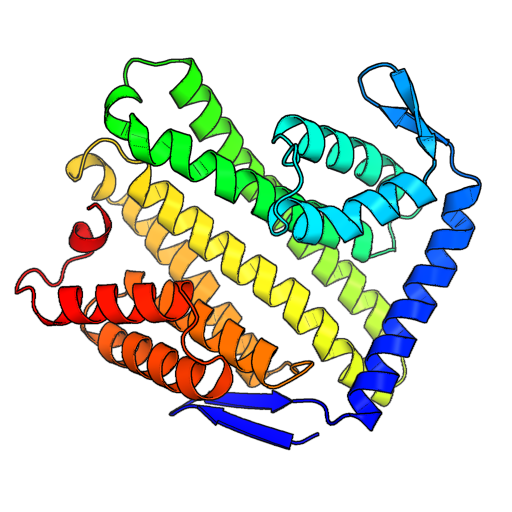 O . GLU A 1 207 ? 20.726 -7.554 -7.768 1.00 79.56 207 GLU A O 1
ATOM 1678 N N . ASN A 1 208 ? 21.410 -6.525 -9.650 1.00 80.75 208 ASN A N 1
ATOM 1679 C CA . ASN A 1 208 ? 20.183 -5.753 -9.855 1.00 80.75 208 ASN A CA 1
ATOM 1680 C C . ASN A 1 208 ? 18.998 -6.679 -10.140 1.00 80.75 208 ASN A C 1
ATOM 1682 O O . ASN A 1 208 ? 17.938 -6.549 -9.524 1.00 80.75 208 ASN A O 1
ATOM 1686 N N . LEU A 1 209 ? 19.189 -7.661 -11.025 1.00 83.44 209 LEU A N 1
ATOM 1687 C CA . LEU A 1 209 ? 18.146 -8.623 -11.367 1.00 83.44 209 LEU A CA 1
ATOM 1688 C C . LEU A 1 209 ? 17.741 -9.478 -10.157 1.00 83.44 209 LEU A C 1
ATOM 1690 O O . LEU A 1 209 ? 16.551 -9.704 -9.936 1.00 83.44 209 LEU A O 1
ATOM 1694 N N . ALA A 1 210 ? 18.705 -9.924 -9.345 1.00 87.00 210 ALA A N 1
ATOM 1695 C CA . ALA A 1 210 ? 18.432 -10.713 -8.147 1.00 87.00 210 ALA A CA 1
ATOM 1696 C C . ALA A 1 210 ? 17.566 -9.946 -7.135 1.00 87.00 210 ALA A C 1
ATOM 1698 O O . ALA A 1 210 ? 16.603 -10.509 -6.607 1.00 87.00 210 ALA A O 1
ATOM 1699 N N . GLU A 1 211 ? 17.860 -8.666 -6.895 1.00 88.69 211 GLU A N 1
ATOM 1700 C CA . GLU A 1 211 ? 17.056 -7.843 -5.987 1.00 88.69 211 GLU A CA 1
ATOM 1701 C C . GLU A 1 211 ? 15.662 -7.551 -6.566 1.00 88.69 211 GLU A C 1
ATOM 1703 O O . GLU A 1 211 ? 14.668 -7.707 -5.858 1.00 88.69 211 GLU A O 1
ATOM 1708 N N . ILE A 1 212 ? 15.544 -7.228 -7.861 1.00 88.94 212 ILE A N 1
ATOM 1709 C CA . ILE A 1 212 ? 14.242 -7.006 -8.520 1.00 88.94 212 ILE A CA 1
ATOM 1710 C C . ILE A 1 212 ? 13.346 -8.249 -8.404 1.00 88.94 212 ILE A C 1
ATOM 1712 O O . ILE A 1 212 ? 12.174 -8.143 -8.025 1.00 88.94 212 ILE A O 1
ATOM 1716 N N . LEU A 1 213 ? 13.889 -9.437 -8.687 1.00 89.19 213 LEU A N 1
ATOM 1717 C CA . LEU A 1 213 ? 13.149 -10.697 -8.590 1.00 89.19 213 LEU A CA 1
ATOM 1718 C C . LEU A 1 213 ? 12.752 -11.018 -7.148 1.00 89.19 213 LEU A C 1
ATOM 1720 O O . LEU A 1 213 ? 11.627 -11.453 -6.900 1.00 89.19 213 LEU A O 1
ATOM 1724 N N . LYS A 1 214 ? 13.644 -10.769 -6.184 1.00 93.06 214 LYS A N 1
ATOM 1725 C CA . LYS A 1 214 ? 13.358 -10.943 -4.756 1.00 93.06 214 LYS A CA 1
ATOM 1726 C C . LYS A 1 214 ? 12.205 -10.045 -4.304 1.00 93.06 214 LYS A C 1
ATOM 1728 O O . LYS A 1 214 ? 11.263 -10.544 -3.694 1.00 93.06 214 LYS A O 1
ATOM 1733 N N . LEU A 1 215 ? 12.245 -8.752 -4.623 1.00 95.06 215 LEU A N 1
ATOM 1734 C CA . LEU A 1 215 ? 11.193 -7.795 -4.257 1.00 95.06 215 LEU A CA 1
ATOM 1735 C C . LEU A 1 215 ? 9.854 -8.148 -4.917 1.00 95.06 215 LEU A C 1
ATOM 1737 O O . LEU A 1 215 ? 8.809 -8.135 -4.265 1.00 95.06 215 LEU A O 1
ATOM 1741 N N . THR A 1 216 ? 9.886 -8.531 -6.194 1.00 93.00 216 THR A N 1
ATOM 1742 C CA . THR A 1 216 ? 8.692 -8.978 -6.924 1.00 93.00 216 THR A CA 1
ATOM 1743 C C . THR A 1 216 ? 8.079 -10.214 -6.269 1.00 93.00 216 THR A C 1
ATOM 1745 O O . THR A 1 216 ? 6.867 -10.255 -6.053 1.00 93.00 216 THR A O 1
ATOM 1748 N N . ARG A 1 217 ? 8.905 -11.194 -5.888 1.00 93.81 217 ARG A N 1
ATOM 1749 C CA . ARG A 1 217 ? 8.444 -12.397 -5.192 1.00 93.81 217 ARG A CA 1
ATOM 1750 C C . ARG A 1 217 ? 7.768 -12.076 -3.873 1.00 93.81 217 ARG A C 1
ATOM 1752 O O . ARG A 1 217 ? 6.668 -12.561 -3.639 1.00 93.81 217 ARG A O 1
ATOM 1759 N N . ILE A 1 218 ? 8.387 -11.226 -3.055 1.00 96.44 218 ILE A N 1
ATOM 1760 C CA . ILE A 1 218 ? 7.796 -10.789 -1.786 1.00 96.44 218 ILE A CA 1
ATOM 1761 C C . ILE A 1 218 ? 6.429 -10.137 -2.039 1.00 96.44 218 ILE A C 1
ATOM 1763 O O . ILE A 1 218 ? 5.464 -10.456 -1.351 1.00 96.44 218 ILE A O 1
ATOM 1767 N N . SER A 1 219 ? 6.316 -9.275 -3.055 1.00 96.50 219 SER A N 1
ATOM 1768 C CA . SER A 1 219 ? 5.038 -8.657 -3.420 1.00 96.50 219 SER A CA 1
ATOM 1769 C C . SER A 1 219 ? 3.975 -9.690 -3.813 1.00 96.50 219 SER A C 1
ATOM 1771 O O . SER A 1 219 ? 2.852 -9.627 -3.317 1.00 96.50 219 SER A O 1
ATOM 1773 N N . VAL A 1 220 ? 4.303 -10.650 -4.683 1.00 94.88 220 VAL A N 1
ATOM 1774 C CA . VAL A 1 220 ? 3.358 -11.692 -5.124 1.00 94.88 220 VAL A CA 1
ATOM 1775 C C . VAL A 1 220 ? 2.931 -12.591 -3.965 1.00 94.88 220 VAL A C 1
ATOM 1777 O O . VAL A 1 220 ? 1.740 -12.877 -3.830 1.00 94.88 220 VAL A O 1
ATOM 1780 N N . ASP A 1 221 ? 3.879 -13.008 -3.125 1.00 96.25 221 ASP A N 1
ATOM 1781 C CA . ASP A 1 221 ? 3.610 -13.857 -1.965 1.00 96.25 221 ASP A CA 1
ATOM 1782 C C . ASP A 1 221 ? 2.683 -13.134 -0.970 1.00 96.25 221 ASP A C 1
ATOM 1784 O O . ASP A 1 221 ? 1.691 -13.720 -0.539 1.00 96.25 221 ASP A O 1
ATOM 1788 N N . LEU A 1 222 ? 2.908 -11.838 -0.709 1.00 97.62 222 LEU A N 1
ATOM 1789 C CA . LEU A 1 222 ? 2.023 -11.024 0.133 1.00 97.62 222 LEU A CA 1
ATOM 1790 C C . LEU A 1 222 ? 0.608 -10.898 -0.442 1.00 97.62 222 LEU A C 1
ATOM 1792 O O . LEU A 1 222 ? -0.361 -11.076 0.289 1.00 97.62 222 LEU A O 1
ATOM 1796 N N . HIS A 1 223 ? 0.454 -10.623 -1.741 1.00 97.12 223 HIS A N 1
ATOM 1797 C CA . HIS A 1 223 ? -0.881 -10.557 -2.347 1.00 97.12 223 HIS A CA 1
ATOM 1798 C C . HIS A 1 223 ? -1.625 -11.892 -2.221 1.00 97.12 223 HIS A C 1
ATOM 1800 O O . HIS A 1 223 ? -2.809 -11.906 -1.896 1.00 97.12 223 HIS A O 1
ATOM 1806 N N . ARG A 1 224 ? -0.944 -13.022 -2.449 1.00 96.06 224 ARG A N 1
ATOM 1807 C CA . ARG A 1 224 ? -1.545 -14.354 -2.273 1.00 96.06 224 ARG A CA 1
ATOM 1808 C C . ARG A 1 224 ? -1.938 -14.610 -0.821 1.00 96.06 224 ARG A C 1
ATOM 1810 O O . ARG A 1 224 ? -3.016 -15.143 -0.582 1.00 96.06 224 ARG A O 1
ATOM 1817 N N . GLU A 1 225 ? -1.101 -14.204 0.129 1.00 97.44 225 GLU A N 1
ATOM 1818 C CA . GLU A 1 225 ? -1.398 -14.304 1.558 1.00 97.44 225 GLU A CA 1
ATOM 1819 C C . GLU A 1 225 ? -2.650 -13.499 1.939 1.00 97.44 225 GLU A C 1
ATOM 1821 O O . GLU A 1 225 ? -3.463 -13.989 2.721 1.00 97.44 225 GLU A O 1
ATOM 1826 N N . ILE A 1 226 ? -2.843 -12.307 1.359 1.00 98.25 226 ILE A N 1
ATOM 1827 C CA . ILE A 1 226 ? -4.046 -11.488 1.575 1.00 98.25 226 ILE A CA 1
ATOM 1828 C C . ILE A 1 226 ? -5.303 -12.261 1.158 1.00 98.25 226 ILE A C 1
ATOM 1830 O O . ILE A 1 226 ? -6.222 -12.395 1.962 1.00 98.25 226 ILE A O 1
ATOM 1834 N N . PHE A 1 227 ? -5.329 -12.838 -0.049 1.00 98.00 227 PHE A N 1
ATOM 1835 C CA . PHE A 1 227 ? -6.464 -13.658 -0.499 1.00 98.00 227 PHE A CA 1
ATOM 1836 C C . PHE A 1 227 ? -6.698 -14.883 0.400 1.00 98.00 227 PHE A C 1
ATOM 1838 O O . PHE A 1 227 ? -7.837 -15.241 0.679 1.00 98.00 227 PHE A O 1
ATOM 1845 N N . GLN A 1 228 ? -5.630 -15.516 0.890 1.00 96.62 228 GLN A N 1
ATOM 1846 C CA . GLN A 1 228 ? -5.737 -16.722 1.716 1.00 96.62 228 GLN A CA 1
ATOM 1847 C C . GLN A 1 228 ? -6.233 -16.447 3.140 1.00 96.62 228 GLN A C 1
ATOM 1849 O O . GLN A 1 228 ? -7.023 -17.224 3.673 1.00 96.62 228 GLN A O 1
ATOM 1854 N N . ASN A 1 229 ? -5.749 -15.377 3.774 1.00 96.50 229 ASN A N 1
ATOM 1855 C CA . ASN A 1 229 ? -5.836 -15.221 5.228 1.00 96.50 229 ASN A CA 1
ATOM 1856 C C . ASN A 1 229 ? -6.630 -13.996 5.683 1.00 96.50 229 ASN A C 1
ATOM 1858 O O . ASN A 1 229 ? -7.085 -13.961 6.832 1.00 96.50 229 ASN A O 1
ATOM 1862 N N . GLU A 1 230 ? -6.831 -13.015 4.807 1.00 97.25 230 GLU A N 1
ATOM 1863 C CA . GLU A 1 230 ? -7.447 -11.740 5.163 1.00 97.25 230 GLU A CA 1
ATOM 1864 C C . GLU A 1 230 ? -8.890 -11.630 4.656 1.00 97.25 230 GLU A C 1
ATOM 1866 O O . GLU A 1 230 ? -9.461 -12.591 4.126 1.00 97.25 230 GLU A O 1
ATOM 1871 N N . ILE A 1 231 ? -9.508 -10.480 4.923 1.00 97.94 231 ILE A N 1
ATOM 1872 C CA . ILE A 1 231 ? -10.880 -10.146 4.536 1.00 97.94 231 ILE A CA 1
ATOM 1873 C C . ILE A 1 231 ? -10.860 -8.790 3.839 1.00 97.94 231 ILE A C 1
ATOM 1875 O O . ILE A 1 231 ? -10.156 -7.881 4.272 1.00 97.94 231 ILE A O 1
ATOM 1879 N N . PHE A 1 232 ? -11.640 -8.651 2.780 1.00 97.88 232 PHE A N 1
ATOM 1880 C CA . PHE A 1 232 ? -11.823 -7.406 2.049 1.00 97.88 232 PHE A CA 1
ATOM 1881 C C . PHE A 1 232 ? -13.058 -6.664 2.551 1.00 97.88 232 PHE A C 1
ATOM 1883 O O . PHE A 1 232 ? -14.063 -7.267 2.939 1.00 97.88 232 PHE A O 1
ATOM 1890 N N . LEU A 1 233 ? -12.975 -5.340 2.540 1.00 95.94 233 LEU A N 1
ATOM 1891 C CA . LEU A 1 233 ? -14.058 -4.455 2.939 1.00 95.94 233 LEU A CA 1
ATOM 1892 C C . LEU A 1 233 ? -15.232 -4.516 1.955 1.00 95.94 233 LEU A C 1
ATOM 1894 O O . LEU A 1 233 ? -16.380 -4.421 2.381 1.00 95.94 233 LEU A O 1
ATOM 1898 N N . ASP A 1 234 ? -14.941 -4.647 0.660 1.00 96.06 234 ASP A N 1
ATOM 1899 C CA . ASP A 1 234 ? -15.918 -4.800 -0.419 1.00 96.06 234 ASP A CA 1
ATOM 1900 C C . ASP A 1 234 ? -15.305 -5.435 -1.683 1.00 96.06 234 ASP A C 1
ATOM 1902 O O . ASP A 1 234 ? -14.090 -5.638 -1.792 1.00 96.06 234 ASP A O 1
ATOM 1906 N N . ASP A 1 235 ? -16.171 -5.750 -2.649 1.00 96.50 235 ASP A N 1
ATOM 1907 C CA . ASP A 1 235 ? -15.815 -6.363 -3.932 1.00 96.50 235 ASP A CA 1
ATOM 1908 C C . ASP A 1 235 ? -14.804 -5.524 -4.718 1.00 96.50 235 ASP A C 1
ATOM 1910 O O . ASP A 1 235 ? -13.949 -6.070 -5.421 1.00 96.50 235 ASP A O 1
ATOM 1914 N N . TYR A 1 236 ? -14.892 -4.194 -4.611 1.00 95.06 236 TYR A N 1
ATOM 1915 C CA . TYR A 1 236 ? -14.013 -3.283 -5.332 1.00 95.06 236 TYR A CA 1
ATOM 1916 C C . TYR A 1 236 ? -12.585 -3.351 -4.783 1.00 95.06 236 TYR A C 1
ATOM 1918 O O . TYR A 1 236 ? -11.636 -3.425 -5.564 1.00 95.06 236 TYR A O 1
ATOM 1926 N N . GLU A 1 237 ? -12.414 -3.394 -3.458 1.00 95.38 237 GLU A N 1
ATOM 1927 C CA . GLU A 1 237 ? -11.107 -3.605 -2.827 1.00 95.38 237 GLU A CA 1
ATOM 1928 C C . GLU A 1 237 ? -10.499 -4.963 -3.217 1.00 95.38 237 GLU A C 1
ATOM 1930 O O . GLU A 1 237 ? -9.313 -5.040 -3.565 1.00 95.38 237 GLU A O 1
ATOM 1935 N N . ALA A 1 238 ? -11.308 -6.028 -3.234 1.00 97.44 238 ALA A N 1
ATOM 1936 C CA . ALA A 1 238 ? -10.866 -7.354 -3.666 1.00 97.44 238 ALA A CA 1
ATOM 1937 C C . ALA A 1 238 ? -10.400 -7.352 -5.135 1.00 97.44 238 ALA A C 1
ATOM 1939 O O . ALA A 1 238 ? -9.310 -7.839 -5.454 1.00 97.44 238 ALA A O 1
ATOM 1940 N N . ALA A 1 239 ? -11.182 -6.743 -6.031 1.00 97.06 239 ALA A N 1
ATOM 1941 C CA . ALA A 1 239 ? -10.856 -6.623 -7.450 1.00 97.06 239 ALA A CA 1
ATOM 1942 C C . ALA A 1 239 ? -9.623 -5.736 -7.705 1.00 97.06 239 ALA A C 1
ATOM 1944 O O . ALA A 1 239 ? -8.756 -6.087 -8.509 1.00 97.06 239 ALA A O 1
ATOM 1945 N N . GLY A 1 240 ? -9.486 -4.618 -6.987 1.00 95.44 240 GLY A N 1
ATOM 1946 C CA . GLY A 1 240 ? -8.298 -3.765 -7.042 1.00 95.44 240 GLY A CA 1
ATOM 1947 C C . GLY A 1 240 ? -7.035 -4.496 -6.574 1.00 95.44 240 GLY A C 1
ATOM 1948 O O . GLY A 1 240 ? -5.983 -4.407 -7.212 1.00 95.44 240 GLY A O 1
ATOM 1949 N N . THR A 1 241 ? -7.144 -5.299 -5.513 1.00 96.81 241 THR A N 1
ATOM 1950 C CA . THR A 1 241 ? -6.044 -6.143 -5.019 1.00 96.81 241 THR A CA 1
ATOM 1951 C C . THR A 1 241 ? -5.660 -7.222 -6.035 1.00 96.81 241 THR A C 1
ATOM 1953 O O . THR A 1 241 ? -4.472 -7.472 -6.256 1.00 96.81 241 THR A O 1
ATOM 1956 N N . LEU A 1 242 ? -6.642 -7.805 -6.732 1.00 97.25 242 LEU A N 1
ATOM 1957 C CA . LEU A 1 242 ? -6.411 -8.756 -7.822 1.00 97.25 242 LEU A CA 1
ATOM 1958 C C . LEU A 1 242 ? -5.658 -8.106 -8.994 1.00 97.25 242 LEU A C 1
ATOM 1960 O O . LEU A 1 242 ? -4.697 -8.678 -9.512 1.00 97.25 242 LEU A O 1
ATOM 1964 N N . ALA A 1 243 ? -6.039 -6.884 -9.376 1.00 95.88 243 ALA A N 1
ATOM 1965 C CA . ALA A 1 243 ? -5.344 -6.105 -10.401 1.00 95.88 243 ALA A CA 1
ATOM 1966 C C . ALA A 1 243 ? -3.902 -5.743 -9.986 1.00 95.88 243 ALA A C 1
ATOM 1968 O O . ALA A 1 243 ? -2.992 -5.736 -10.818 1.00 95.88 243 ALA A O 1
ATOM 1969 N N . ASN A 1 244 ? -3.656 -5.485 -8.700 1.00 94.56 244 ASN A N 1
ATOM 1970 C CA . ASN A 1 244 ? -2.308 -5.237 -8.183 1.00 94.56 244 ASN A CA 1
ATOM 1971 C C . ASN A 1 244 ? -1.428 -6.495 -8.193 1.00 94.56 244 ASN A C 1
ATOM 1973 O O . ASN A 1 244 ? -0.265 -6.415 -8.606 1.00 94.56 244 ASN A O 1
ATOM 1977 N N . LEU A 1 245 ? -1.985 -7.661 -7.849 1.00 95.25 245 LEU A N 1
ATOM 1978 C CA . LEU A 1 245 ? -1.311 -8.950 -8.025 1.00 95.25 245 LEU A CA 1
ATOM 1979 C C . LEU A 1 245 ? -0.983 -9.203 -9.503 1.00 95.25 245 LEU A C 1
ATOM 1981 O O . LEU A 1 245 ? 0.147 -9.559 -9.840 1.00 95.25 245 LEU A O 1
ATOM 1985 N N . ALA A 1 246 ? -1.941 -8.958 -10.401 1.00 93.50 246 ALA A N 1
ATOM 1986 C CA . ALA A 1 246 ? -1.726 -9.046 -11.841 1.00 93.50 246 ALA A CA 1
ATOM 1987 C C . ALA A 1 246 ? -0.580 -8.139 -12.310 1.00 93.50 246 ALA A C 1
ATOM 1989 O O . ALA A 1 246 ? 0.227 -8.540 -13.148 1.00 93.50 246 ALA A O 1
ATOM 1990 N N . ASN A 1 247 ? -0.476 -6.932 -11.754 1.00 90.69 247 ASN A N 1
ATOM 1991 C CA . ASN A 1 247 ? 0.602 -6.003 -12.066 1.00 90.69 247 ASN A CA 1
ATOM 1992 C C . ASN A 1 247 ? 1.967 -6.518 -11.588 1.00 90.69 247 ASN A C 1
ATOM 1994 O O . ASN A 1 247 ? 2.950 -6.410 -12.317 1.00 90.69 247 ASN A O 1
ATOM 1998 N N . ALA A 1 248 ? 2.037 -7.099 -10.386 1.00 90.81 248 ALA A N 1
ATOM 1999 C CA . ALA A 1 248 ? 3.268 -7.688 -9.859 1.00 90.81 248 ALA A CA 1
ATOM 2000 C C . ALA A 1 248 ? 3.760 -8.862 -10.725 1.00 90.81 248 ALA A C 1
ATOM 2002 O O . ALA A 1 248 ? 4.956 -8.978 -10.985 1.00 90.81 248 ALA A O 1
ATOM 2003 N N . LEU A 1 249 ? 2.840 -9.675 -11.255 1.00 89.38 249 LEU A N 1
ATOM 2004 C CA . LEU A 1 249 ? 3.165 -10.811 -12.124 1.00 89.38 249 LEU A CA 1
ATOM 2005 C C . LEU A 1 249 ? 3.771 -10.422 -13.482 1.00 89.38 249 LEU A C 1
ATOM 2007 O O . LEU A 1 249 ? 4.360 -11.281 -14.136 1.00 89.38 249 LEU A O 1
ATOM 2011 N N . LYS A 1 250 ? 3.713 -9.145 -13.897 1.00 82.75 250 LYS A N 1
ATOM 2012 C CA . LYS A 1 250 ? 4.347 -8.701 -15.156 1.00 82.75 250 LYS A CA 1
ATOM 2013 C C . LYS A 1 250 ? 5.851 -8.982 -15.147 1.00 82.75 250 LYS A C 1
ATOM 2015 O O . LYS A 1 250 ? 6.426 -9.308 -16.177 1.00 82.75 250 LYS A O 1
ATOM 2020 N N . MET A 1 251 ? 6.456 -8.929 -13.962 1.00 78.44 251 MET A N 1
ATOM 2021 C CA . MET A 1 251 ? 7.865 -9.225 -13.711 1.00 78.44 251 MET A CA 1
ATOM 2022 C C . MET A 1 251 ? 8.154 -10.730 -13.569 1.00 78.44 251 MET A C 1
ATOM 2024 O O . MET A 1 251 ? 9.165 -11.082 -12.994 1.00 78.44 251 MET A O 1
ATOM 2028 N N . TYR A 1 252 ? 7.294 -11.647 -14.013 1.00 71.25 252 TYR A N 1
ATOM 2029 C CA . TYR A 1 252 ? 7.619 -13.086 -14.056 1.00 71.25 252 TYR A CA 1
ATOM 2030 C C . TYR A 1 252 ? 7.718 -13.640 -15.489 1.00 71.25 252 TYR A C 1
ATOM 2032 O O . TYR A 1 252 ? 8.089 -14.797 -15.686 1.00 71.25 252 TYR A O 1
ATOM 2040 N N . GLY A 1 253 ? 7.459 -12.814 -16.512 1.00 60.62 253 GLY A N 1
ATOM 2041 C CA . GLY A 1 253 ? 7.510 -13.226 -17.918 1.00 60.62 253 GLY A CA 1
ATOM 2042 C C . GLY A 1 253 ? 6.317 -14.089 -18.367 1.00 60.62 253 GLY A C 1
ATOM 2043 O O . GLY A 1 253 ? 5.320 -14.244 -17.661 1.00 60.62 253 GLY A O 1
ATOM 2044 N N . ALA A 1 254 ? 6.395 -14.636 -19.585 1.00 53.78 254 ALA A N 1
ATOM 2045 C CA . ALA A 1 254 ? 5.243 -15.158 -20.336 1.00 53.78 254 ALA A CA 1
ATOM 2046 C C . ALA A 1 254 ? 4.487 -16.349 -19.700 1.00 53.78 254 ALA A C 1
ATOM 2048 O O . ALA A 1 254 ? 3.282 -16.481 -19.922 1.00 53.78 254 ALA A O 1
ATOM 2049 N N . GLN A 1 255 ? 5.140 -17.202 -18.895 1.00 53.88 255 GLN A N 1
ATOM 2050 C CA . GLN A 1 255 ? 4.473 -18.369 -18.287 1.00 53.88 255 GLN A CA 1
ATOM 2051 C C . GLN A 1 255 ? 3.480 -17.985 -17.176 1.00 53.88 255 GLN A C 1
ATOM 2053 O O . GLN A 1 255 ? 2.402 -18.576 -17.101 1.00 53.88 255 GLN A O 1
ATOM 2058 N N . ASP A 1 256 ? 3.783 -16.955 -16.382 1.00 62.25 256 ASP A N 1
ATOM 2059 C CA . ASP A 1 256 ? 2.846 -16.378 -15.406 1.00 62.25 256 ASP A CA 1
ATOM 2060 C C . ASP A 1 256 ? 2.009 -15.227 -16.001 1.00 62.25 256 ASP A C 1
ATOM 2062 O O . ASP A 1 256 ? 0.940 -14.893 -15.481 1.00 62.25 256 ASP A O 1
ATOM 2066 N N . GLY A 1 257 ? 2.426 -14.660 -17.140 1.00 60.81 257 GLY A N 1
ATOM 2067 C CA . GLY A 1 257 ? 1.732 -13.548 -17.795 1.00 60.81 257 GLY A CA 1
ATOM 2068 C C . GLY A 1 257 ? 0.307 -13.868 -18.255 1.00 60.81 257 GLY A C 1
ATOM 2069 O O . GLY A 1 257 ? -0.575 -13.011 -18.181 1.00 60.81 257 GLY A O 1
ATOM 2070 N N . MET A 1 258 ? 0.024 -15.125 -18.614 1.00 73.25 258 MET A N 1
ATOM 2071 C CA . MET A 1 258 ? -1.347 -15.566 -18.904 1.00 73.25 258 MET A CA 1
ATOM 2072 C C . MET A 1 258 ? -2.249 -15.568 -17.663 1.00 73.25 258 MET A C 1
ATOM 2074 O O . MET A 1 258 ? -3.460 -15.412 -17.804 1.00 73.25 258 MET A O 1
ATOM 2078 N N . LYS A 1 259 ? -1.698 -15.735 -16.451 1.00 86.19 259 LYS A N 1
ATOM 2079 C CA . LYS A 1 259 ? -2.474 -15.576 -15.211 1.00 86.19 259 LYS A CA 1
ATOM 2080 C C . LYS A 1 259 ? -2.716 -14.104 -14.908 1.00 86.19 259 LYS A C 1
ATOM 2082 O O . LYS A 1 259 ? -3.850 -13.734 -14.628 1.00 86.19 259 LYS A O 1
ATOM 2087 N N . GLY A 1 260 ? -1.687 -13.265 -15.039 1.00 89.88 260 GLY A N 1
ATOM 2088 C CA . GLY A 1 260 ? -1.813 -11.821 -14.840 1.00 89.88 260 GLY A CA 1
ATOM 2089 C C . GLY A 1 260 ? -2.867 -11.182 -15.751 1.00 89.88 260 GLY A C 1
ATOM 2090 O O . GLY A 1 260 ? -3.712 -10.430 -15.271 1.00 89.88 260 GLY A O 1
ATOM 2091 N N . LEU A 1 261 ? -2.895 -11.540 -17.039 1.00 90.44 261 LEU A N 1
ATOM 2092 C CA . LEU A 1 261 ? -3.944 -11.080 -17.955 1.00 90.44 261 LEU A CA 1
ATOM 2093 C C . LEU A 1 261 ? -5.345 -11.467 -17.461 1.00 90.44 261 LEU A C 1
ATOM 2095 O O . LEU A 1 261 ? -6.216 -10.606 -17.361 1.00 90.44 261 LEU A O 1
ATOM 2099 N N . LYS A 1 262 ? -5.551 -12.739 -17.103 1.00 92.56 262 LYS A N 1
ATOM 2100 C CA . LYS A 1 262 ? -6.860 -13.207 -16.632 1.00 92.56 262 LYS A CA 1
ATOM 2101 C C . LYS A 1 262 ? -7.280 -12.529 -15.326 1.00 92.56 262 LYS A C 1
ATOM 2103 O O . LYS A 1 262 ? -8.444 -12.191 -15.173 1.00 92.56 262 LYS A O 1
ATOM 2108 N N . TYR A 1 263 ? -6.351 -12.278 -14.405 1.00 95.25 263 TYR A N 1
ATOM 2109 C CA . TYR A 1 263 ? -6.634 -11.530 -13.178 1.00 95.25 263 TYR A CA 1
ATOM 2110 C C . TYR A 1 263 ? -7.095 -10.098 -13.457 1.00 95.25 263 TYR A C 1
ATOM 2112 O O . TYR A 1 263 ? -8.058 -9.645 -12.843 1.00 95.25 263 TYR A O 1
ATOM 2120 N N . TYR A 1 264 ? -6.474 -9.395 -14.408 1.00 95.44 264 TYR A N 1
ATOM 2121 C CA . TYR A 1 264 ? -6.984 -8.090 -14.830 1.00 95.44 264 TYR A CA 1
ATOM 2122 C C . TYR A 1 264 ? -8.373 -8.184 -15.472 1.00 95.44 264 TYR A C 1
ATOM 2124 O O . TYR A 1 264 ? -9.214 -7.323 -15.223 1.00 95.44 264 TYR A O 1
ATOM 2132 N N . GLU A 1 265 ? -8.632 -9.211 -16.284 1.00 94.88 265 GLU A N 1
ATOM 2133 C CA . GLU A 1 265 ? -9.950 -9.428 -16.892 1.00 94.88 265 GLU A CA 1
ATOM 2134 C C . GLU A 1 265 ? -11.032 -9.720 -15.844 1.00 94.88 265 GLU A C 1
ATOM 2136 O O . GLU A 1 265 ? -12.129 -9.176 -15.954 1.00 94.88 265 GLU A O 1
ATOM 2141 N N . GLU A 1 266 ? -10.736 -10.510 -14.807 1.00 96.44 266 GLU A N 1
ATOM 2142 C CA . GLU A 1 266 ? -11.643 -10.717 -13.670 1.00 96.44 266 GLU A CA 1
ATOM 2143 C C . GLU A 1 266 ? -11.865 -9.420 -12.881 1.00 96.44 266 GLU A C 1
ATOM 2145 O O . GLU A 1 266 ? -13.010 -9.051 -12.625 1.00 96.44 266 GLU A O 1
ATOM 2150 N N . ALA A 1 267 ? -10.799 -8.673 -12.572 1.00 97.06 267 ALA A N 1
ATOM 2151 C CA . ALA A 1 267 ? -10.910 -7.393 -11.873 1.00 97.06 267 ALA A CA 1
ATOM 2152 C C . ALA A 1 267 ? -11.779 -6.389 -12.653 1.00 97.06 267 ALA A C 1
ATOM 2154 O O . ALA A 1 267 ? -12.630 -5.709 -12.077 1.00 97.06 267 ALA A O 1
ATOM 2155 N N . LYS A 1 268 ? -11.632 -6.342 -13.984 1.00 97.06 268 LYS A N 1
ATOM 2156 C CA . LYS A 1 268 ? -12.426 -5.486 -14.878 1.00 97.06 268 LYS A CA 1
ATOM 2157 C C . LYS A 1 268 ? -13.929 -5.766 -14.803 1.00 97.06 268 LYS A C 1
ATOM 2159 O O . LYS A 1 268 ? -14.716 -4.841 -14.985 1.00 97.06 268 LYS A O 1
ATOM 2164 N N . LYS A 1 269 ? -14.353 -7.009 -14.542 1.00 96.75 269 LYS A N 1
ATOM 2165 C CA . LYS A 1 269 ? -15.786 -7.344 -14.424 1.00 96.75 269 LYS A CA 1
ATOM 2166 C C . LYS A 1 269 ? -16.452 -6.631 -13.247 1.00 96.75 269 LYS A C 1
ATOM 2168 O O . LYS A 1 269 ? -17.639 -6.339 -13.332 1.00 96.75 269 LYS A O 1
ATOM 2173 N N . ILE A 1 270 ? -15.689 -6.354 -12.189 1.00 96.19 270 ILE A N 1
ATOM 2174 C CA . ILE A 1 270 ? -16.167 -5.691 -10.970 1.00 96.19 270 ILE A CA 1
ATOM 2175 C C . ILE A 1 270 ? -15.910 -4.182 -11.047 1.00 96.19 270 ILE A C 1
ATOM 2177 O O . ILE A 1 270 ? -16.830 -3.388 -10.874 1.00 96.19 270 ILE A O 1
ATOM 2181 N N . CYS A 1 271 ? -14.678 -3.768 -11.358 1.00 94.25 271 CYS A N 1
ATOM 2182 C CA . CYS A 1 271 ? -14.290 -2.353 -11.373 1.00 94.25 271 CYS A CA 1
ATOM 2183 C C . CYS A 1 271 ? -14.764 -1.586 -12.620 1.00 94.25 271 CYS A C 1
ATOM 2185 O O . CYS A 1 271 ? -14.691 -0.358 -12.648 1.00 94.25 271 CYS A O 1
ATOM 2187 N N . GLY A 1 272 ? -15.202 -2.280 -13.673 1.00 92.69 272 GLY A N 1
ATOM 2188 C CA . GLY A 1 272 ? -15.490 -1.666 -14.966 1.00 92.69 272 GLY A CA 1
ATOM 2189 C C . GLY A 1 272 ? -14.222 -1.202 -15.707 1.00 92.69 272 GLY A C 1
ATOM 2190 O O . GLY A 1 272 ? -13.117 -1.671 -15.415 1.00 92.69 272 GLY A O 1
ATOM 2191 N N . PRO A 1 273 ? -14.354 -0.304 -16.705 1.00 88.88 273 PRO A N 1
ATOM 2192 C CA . PRO A 1 273 ? -13.246 0.150 -17.548 1.00 88.88 273 PRO A CA 1
ATOM 2193 C C . PRO A 1 273 ? -12.353 1.170 -16.821 1.00 88.88 273 PRO A C 1
ATOM 2195 O O . PRO A 1 273 ? -12.350 2.361 -17.129 1.00 88.88 273 PRO A O 1
ATOM 2198 N N . HIS A 1 274 ? -11.598 0.704 -15.828 1.00 89.00 274 HIS A N 1
ATOM 2199 C CA . HIS A 1 274 ? -10.657 1.531 -15.079 1.00 89.00 274 HIS A CA 1
ATOM 2200 C C . HIS A 1 274 ? -9.331 1.696 -15.855 1.00 89.00 274 HIS A C 1
ATOM 2202 O O . HIS A 1 274 ? -8.750 0.678 -16.246 1.00 89.00 274 HIS A O 1
ATOM 2208 N N . PRO A 1 275 ? -8.781 2.920 -16.027 1.00 88.25 275 PRO A N 1
ATOM 2209 C CA . PRO A 1 275 ? -7.580 3.162 -16.841 1.00 88.25 275 PRO A CA 1
ATOM 2210 C C . PRO A 1 275 ? -6.388 2.260 -16.499 1.00 88.25 275 PRO A C 1
ATOM 2212 O O . PRO A 1 275 ? -5.809 1.646 -17.388 1.00 88.25 275 PRO A O 1
ATOM 2215 N N . PHE A 1 276 ? -6.086 2.094 -15.206 1.00 87.19 276 PHE A N 1
ATOM 2216 C CA . PHE A 1 276 ? -5.013 1.206 -14.733 1.00 87.19 276 PHE A CA 1
ATOM 2217 C C . PHE A 1 276 ? -5.204 -0.269 -15.137 1.00 87.19 276 PHE A C 1
ATOM 2219 O O . PHE A 1 276 ? -4.235 -0.961 -15.454 1.00 87.19 276 PHE A O 1
ATOM 2226 N N . ILE A 1 277 ? -6.447 -0.768 -15.134 1.00 92.62 277 ILE A N 1
ATOM 2227 C CA . ILE A 1 277 ? -6.745 -2.153 -15.520 1.00 92.62 277 ILE A CA 1
ATOM 2228 C C . ILE A 1 277 ? -6.624 -2.303 -17.040 1.00 92.62 277 ILE A C 1
ATOM 2230 O O . ILE A 1 277 ? -6.001 -3.253 -17.511 1.00 92.62 277 ILE A O 1
ATOM 2234 N N . GLU A 1 278 ? -7.159 -1.355 -17.813 1.00 93.12 278 GLU A N 1
ATOM 2235 C CA . GLU A 1 278 ? -7.062 -1.372 -19.279 1.00 93.12 278 GLU A CA 1
ATOM 2236 C C . GLU A 1 278 ? -5.609 -1.299 -19.759 1.00 93.12 278 GLU A C 1
ATOM 2238 O O . GLU A 1 278 ? -5.206 -2.076 -20.627 1.00 93.12 278 GLU A O 1
ATOM 2243 N N . GLU A 1 279 ? -4.804 -0.416 -19.162 1.00 89.31 279 GLU A N 1
ATOM 2244 C CA . GLU A 1 279 ? -3.369 -0.326 -19.432 1.00 89.31 279 GLU A CA 1
ATOM 2245 C C . GLU A 1 279 ? -2.676 -1.658 -19.114 1.00 89.31 279 GLU A C 1
ATOM 2247 O O . GLU A 1 279 ? -1.912 -2.182 -19.925 1.00 89.31 279 GLU A O 1
ATOM 2252 N N . GLY A 1 280 ? -2.996 -2.263 -17.966 1.00 88.94 280 GLY A N 1
ATOM 2253 C CA . GLY A 1 280 ? -2.474 -3.570 -17.582 1.00 88.94 280 GLY A CA 1
ATOM 2254 C C . GLY A 1 280 ? -2.783 -4.677 -18.591 1.00 88.94 280 GLY A C 1
ATOM 2255 O O . GLY A 1 280 ? -1.881 -5.432 -18.964 1.00 88.94 280 GLY A O 1
ATOM 2256 N N . ILE A 1 281 ? -4.026 -4.741 -19.072 1.00 91.06 281 ILE A N 1
ATOM 2257 C CA . ILE A 1 281 ? -4.465 -5.680 -20.114 1.00 91.06 281 ILE A CA 1
ATOM 2258 C C . ILE A 1 281 ? -3.712 -5.425 -21.423 1.00 91.06 281 ILE A C 1
ATOM 2260 O O . ILE A 1 281 ? -3.256 -6.375 -22.063 1.00 91.06 281 ILE A O 1
ATOM 2264 N N . ALA A 1 282 ? -3.576 -4.161 -21.833 1.00 88.69 282 ALA A N 1
ATOM 2265 C CA . ALA A 1 282 ? -2.878 -3.791 -23.061 1.00 88.69 282 ALA A CA 1
ATOM 2266 C C . ALA A 1 282 ? -1.405 -4.227 -23.028 1.00 88.69 282 ALA A C 1
ATOM 2268 O O . ALA A 1 282 ? -0.937 -4.854 -23.979 1.00 88.69 282 ALA A O 1
ATOM 2269 N N . VAL A 1 283 ? -0.710 -3.989 -21.911 1.00 84.81 283 VAL A N 1
ATOM 2270 C CA . VAL A 1 283 ? 0.683 -4.421 -21.713 1.00 84.81 283 VAL A CA 1
ATOM 2271 C C . VAL A 1 283 ? 0.812 -5.939 -21.840 1.00 84.81 283 VAL A C 1
ATOM 2273 O O . VAL A 1 283 ? 1.669 -6.420 -22.576 1.00 84.81 283 VAL A O 1
ATOM 2276 N N . TYR A 1 284 ? -0.063 -6.714 -21.195 1.00 84.88 284 TYR A N 1
ATOM 2277 C CA . TYR A 1 284 ? -0.011 -8.175 -21.310 1.00 84.88 284 TYR A CA 1
ATOM 2278 C C . TYR A 1 284 ? -0.269 -8.682 -22.730 1.00 84.88 284 TYR A C 1
ATOM 2280 O O . TYR A 1 284 ? 0.380 -9.633 -23.162 1.00 84.88 284 TYR A O 1
ATOM 2288 N N . LYS A 1 285 ? -1.175 -8.041 -23.477 1.00 82.94 285 LYS A N 1
ATOM 2289 C CA . LYS A 1 285 ? -1.421 -8.390 -24.882 1.00 82.94 285 LYS A CA 1
ATOM 2290 C C . LYS A 1 285 ? -0.180 -8.162 -25.741 1.00 82.94 285 LYS A C 1
ATOM 2292 O O . LYS A 1 285 ? 0.152 -9.032 -26.541 1.00 82.94 285 LYS A O 1
ATOM 2297 N N . ILE A 1 286 ? 0.533 -7.056 -25.522 1.00 78.75 286 ILE A N 1
ATOM 2298 C CA . ILE A 1 286 ? 1.809 -6.779 -26.196 1.00 78.75 286 ILE A CA 1
ATOM 2299 C C . ILE A 1 286 ? 2.835 -7.864 -25.847 1.00 78.75 286 ILE A C 1
ATOM 2301 O O . ILE A 1 286 ? 3.351 -8.509 -26.758 1.00 78.75 286 ILE A O 1
ATOM 2305 N N . LEU A 1 287 ? 3.045 -8.142 -24.554 1.00 71.88 287 LEU A N 1
ATOM 2306 C CA . LEU A 1 287 ? 3.998 -9.158 -24.078 1.00 71.88 287 LEU A CA 1
ATOM 2307 C C . LEU A 1 287 ? 3.689 -10.569 -24.605 1.00 71.88 287 LEU A C 1
ATOM 2309 O O . LEU A 1 287 ? 4.601 -11.346 -24.854 1.00 71.88 287 LEU A O 1
ATOM 2313 N N . SER A 1 288 ? 2.411 -10.909 -24.798 1.00 67.25 288 SER A N 1
ATOM 2314 C CA . SER A 1 288 ? 1.998 -12.203 -25.363 1.00 67.25 288 SER A CA 1
ATOM 2315 C C . SER A 1 288 ? 2.210 -12.325 -26.878 1.00 67.25 288 SER A C 1
ATOM 2317 O O . SER A 1 288 ? 2.127 -13.424 -27.420 1.00 67.25 288 SER A O 1
ATOM 2319 N N . SER A 1 289 ? 2.444 -11.200 -27.562 1.00 64.88 289 SER A N 1
ATOM 2320 C CA . SER A 1 289 ? 2.612 -11.119 -29.019 1.00 64.88 289 SER A CA 1
ATOM 2321 C C . SER A 1 289 ? 4.064 -10.929 -29.468 1.00 64.88 289 SER A C 1
ATOM 2323 O O . SER A 1 289 ? 4.354 -11.078 -30.653 1.00 64.88 289 SER A O 1
ATOM 2325 N N . SER A 1 290 ? 4.972 -10.598 -28.546 1.00 58.16 290 SER A N 1
ATOM 2326 C CA . SER A 1 290 ? 6.401 -10.453 -28.817 1.00 58.16 290 SER A CA 1
ATOM 2327 C C . SER A 1 290 ? 7.132 -11.789 -28.662 1.00 58.16 290 SER A C 1
ATOM 2329 O O . SER A 1 290 ? 7.039 -12.418 -27.612 1.00 58.16 290 SER A O 1
ATOM 2331 N N . ASP A 1 291 ? 7.930 -12.181 -29.662 1.00 53.34 291 ASP A N 1
ATOM 2332 C CA . ASP A 1 291 ? 8.845 -13.339 -29.572 1.00 53.34 291 ASP A CA 1
ATOM 2333 C C . ASP A 1 291 ? 9.920 -13.162 -28.476 1.00 53.34 291 ASP A C 1
ATOM 2335 O O . ASP A 1 291 ? 10.539 -14.130 -28.021 1.00 53.34 291 ASP A O 1
ATOM 2339 N N . ASP A 1 292 ? 10.130 -11.920 -28.029 1.00 51.12 292 ASP A N 1
ATOM 2340 C CA . ASP A 1 292 ? 11.042 -11.558 -26.951 1.00 51.12 292 ASP A CA 1
ATOM 2341 C C . ASP A 1 292 ? 10.349 -11.731 -25.588 1.00 51.12 292 ASP A C 1
ATOM 2343 O O . ASP A 1 292 ? 9.729 -10.827 -25.032 1.00 51.12 292 ASP A O 1
ATOM 2347 N N . ASN A 1 293 ? 10.429 -12.952 -25.060 1.00 50.59 293 ASN A N 1
ATOM 2348 C CA . ASN A 1 293 ? 9.838 -13.374 -23.785 1.00 50.59 293 ASN A CA 1
ATOM 2349 C C . ASN A 1 293 ? 10.593 -12.842 -22.545 1.00 50.59 293 ASN A C 1
ATOM 2351 O O . ASN A 1 293 ? 10.510 -13.433 -21.463 1.00 50.59 293 ASN A O 1
ATOM 2355 N N . SER A 1 294 ? 11.383 -11.777 -22.692 1.00 50.56 294 SER A N 1
ATOM 2356 C CA . SER A 1 294 ? 12.299 -11.284 -21.666 1.00 50.56 294 SER A CA 1
ATOM 2357 C C . SER A 1 294 ? 11.753 -10.055 -20.925 1.00 50.56 294 SER A C 1
ATOM 2359 O O . SER A 1 294 ? 10.946 -9.280 -21.435 1.00 50.56 294 SER A O 1
ATOM 2361 N N . TYR A 1 295 ? 12.241 -9.843 -19.698 1.00 52.34 295 TYR A N 1
ATOM 2362 C CA . TYR A 1 295 ? 11.969 -8.678 -18.835 1.00 52.34 295 TYR A CA 1
ATOM 2363 C C . TYR A 1 295 ? 12.247 -7.321 -19.512 1.00 52.34 295 TYR A C 1
ATOM 2365 O O . TYR A 1 295 ? 11.822 -6.277 -19.021 1.00 52.34 295 TYR A O 1
ATOM 2373 N N . MET A 1 296 ? 12.946 -7.339 -20.648 1.00 50.66 296 MET A N 1
ATOM 2374 C CA . MET A 1 296 ? 13.360 -6.177 -21.429 1.00 50.66 296 MET A CA 1
ATOM 2375 C C . MET A 1 296 ? 12.176 -5.424 -22.040 1.00 50.66 296 MET A C 1
ATOM 2377 O O . MET A 1 296 ? 12.252 -4.210 -22.197 1.00 50.66 296 MET A O 1
ATOM 2381 N N . GLY A 1 297 ? 11.049 -6.099 -22.300 1.00 55.19 297 GLY A N 1
ATOM 2382 C CA . GLY A 1 297 ? 9.827 -5.443 -22.778 1.00 55.19 297 GLY A CA 1
ATOM 2383 C C . GLY A 1 297 ? 9.238 -4.422 -21.792 1.00 55.19 297 GLY A C 1
ATOM 2384 O O . GLY A 1 297 ? 8.456 -3.573 -22.200 1.00 55.19 297 GLY A O 1
ATOM 2385 N N . LEU A 1 298 ? 9.629 -4.471 -20.510 1.00 56.75 298 LEU A N 1
ATOM 2386 C CA . LEU A 1 298 ? 9.192 -3.538 -19.460 1.00 56.75 298 LEU A CA 1
ATOM 2387 C C . LEU A 1 298 ? 10.119 -2.313 -19.307 1.00 56.75 298 LEU A C 1
ATOM 2389 O O . LEU A 1 298 ? 9.857 -1.451 -18.465 1.00 56.75 298 LEU A O 1
ATOM 2393 N N . LEU A 1 299 ? 11.209 -2.244 -20.086 1.00 49.16 299 LEU A N 1
ATOM 2394 C CA . LEU A 1 299 ? 12.140 -1.105 -20.133 1.00 49.16 299 LEU A CA 1
ATOM 2395 C C . LEU A 1 299 ? 11.718 -0.014 -21.139 1.00 49.16 299 LEU A C 1
ATOM 2397 O O . LEU A 1 299 ? 12.319 1.068 -21.146 1.00 49.16 299 LEU A O 1
ATOM 2401 N N . HIS A 1 300 ? 10.707 -0.293 -21.967 1.00 44.81 300 HIS A N 1
ATOM 2402 C CA . HIS A 1 300 ? 10.094 0.630 -22.927 1.00 44.81 300 HIS A CA 1
ATOM 2403 C C . HIS A 1 300 ? 8.747 1.137 -22.409 1.00 44.81 300 HIS A C 1
ATOM 2405 O O . HIS A 1 300 ? 8.480 2.341 -22.617 1.00 44.81 300 HIS A O 1
#